Protein 5LW5 (pdb70)

Solvent-accessible surface area: 14692 Å² total; per-residue (Å²): 204,160,121,55,64,91,3,58,119,9,116,9,8,88,43,91,24,58,30,0,62,105,42,16,101,45,125,22,28,160,120,22,0,61,32,35,0,27,74,19,64,87,103,26,79,130,35,114,71,20,118,73,51,27,1,0,42,0,0,21,66,47,22,174,30,42,42,100,114,0,4,57,19,0,1,84,18,4,0,22,28,37,2,62,54,148,92,4,93,92,113,5,7,29,39,80,13,0,0,0,0,0,43,48,67,77,0,14,0,29,2,65,27,97,223,25,95,73,81,21,0,0,10,4,7,146,92,117,4,38,0,27,32,60,84,55,129,112,39,91,6,34,60,19,181,201,59,66,82,5,58,117,13,107,6,11,99,35,86,42,58,26,0,61,107,29,30,100,55,187,23,27,151,114,20,0,60,30,86,0,29,62,32,47,85,109,22,86,129,37,113,49,7,129,49,39,25,2,0,43,0,0,17,72,48,23,168,35,49,46,105,119,0,7,57,24,0,0,84,10,5,0,23,17,37,1,45,44,88,64,7,78,26,24,9,6,39,29,80,12,0,0,0,0,0,38,57,63,76,1,11,0,29,1,67,23,101,227,19,92,66,82,23,0,0,55,77,15,163,91,116,4,39,0,35,21,66,78,54,78,48,28,85,12,50,56,18,193

B-factor: mean 38.65, std 13.92, range [18.94, 113.48]

Organism: Turnip yellow mosaic virus (NCBI:txid12154)

Structure (mmCIF, N/CA/C/O backbone):
data_5LW5
#
_entry.id   5LW5
#
_cell.length_a   133.460
_cell.length_b   39.695
_cell.length_c   72.864
_cell.angle_alpha   90.00
_cell.angle_beta   122.13
_cell.angle_gamma   90.00
#
_symmetry.space_group_name_H-M   'C 1 2 1'
#
loop_
_entity.id
_entity.type
_entity.pdbx_description
1 polymer 'RNA replicase polyprotein'
2 water water
#
loop_
_atom_site.group_PDB
_atom_site.id
_atom_site.type_symbol
_atom_site.label_atom_id
_atom_site.label_alt_id
_atom_site.label_comp_id
_atom_site.label_asym_id
_atom_site.label_entity_id
_atom_site.label_seq_id
_atom_site.pdbx_PDB_ins_code
_atom_site.Cartn_x
_atom_site.Cartn_y
_atom_site.Cartn_z
_atom_site.occupancy
_atom_site.B_iso_or_equiv
_atom_site.auth_seq_id
_atom_site.auth_comp_id
_atom_site.auth_asym_id
_atom_site.auth_atom_id
_atom_site.pdbx_PDB_model_num
ATOM 1 N N . GLN A 1 10 ? 64.876 -7.028 -34.782 1.00 52.48 730 GLN A N 1
ATOM 2 C CA . GLN A 1 10 ? 64.900 -6.577 -33.395 1.00 46.54 730 GLN A CA 1
ATOM 3 C C . GLN A 1 10 ? 63.679 -5.707 -33.043 1.00 41.11 730 GLN A C 1
ATOM 4 O O . GLN A 1 10 ? 63.114 -5.842 -31.961 1.00 37.27 730 GLN A O 1
ATOM 10 N N . LEU A 1 11 ? 63.289 -4.816 -33.951 1.00 34.96 731 LEU A N 1
ATOM 11 C CA . LEU A 1 11 ? 62.080 -4.024 -33.747 1.00 31.59 731 LEU A CA 1
ATOM 12 C C . LEU A 1 11 ? 60.841 -4.915 -33.859 1.00 32.80 731 LEU A C 1
ATOM 13 O O . LEU A 1 11 ? 60.861 -5.978 -34.482 1.00 31.46 731 LEU A O 1
ATOM 18 N N . LEU A 1 12 ? 59.746 -4.481 -33.228 1.00 30.90 732 LEU A N 1
ATOM 19 C CA . LEU A 1 12 ? 58.546 -5.314 -33.163 1.00 28.84 732 LEU A CA 1
ATOM 20 C C . LEU A 1 12 ? 57.709 -5.155 -34.430 1.00 29.48 732 LEU A C 1
ATOM 21 O O . LEU A 1 12 ? 57.321 -4.031 -34.762 1.00 31.12 732 LEU A O 1
ATOM 26 N N . PRO A 1 13 ? 57.402 -6.238 -35.150 1.00 30.34 733 PRO A N 1
ATOM 27 C CA . PRO A 1 13 ? 56.614 -6.133 -36.390 1.00 27.81 733 PRO A CA 1
ATOM 28 C C . PRO A 1 13 ? 55.132 -6.001 -36.066 1.00 30.30 733 PRO A C 1
ATOM 29 O O . PRO A 1 13 ? 54.559 -6.857 -35.389 1.00 28.61 733 PRO A O 1
ATOM 33 N N . ALA A 1 14 ? 54.514 -4.930 -36.564 1.00 31.78 734 ALA A N 1
ATOM 34 C CA . ALA A 1 14 ? 53.102 -4.690 -36.276 1.00 27.94 734 ALA A CA 1
ATOM 35 C C . ALA A 1 14 ? 52.188 -5.836 -36.693 1.00 29.70 734 ALA A C 1
ATOM 36 O O . ALA A 1 14 ? 51.272 -6.160 -35.915 1.00 30.37 734 ALA A O 1
ATOM 38 N N . PRO A 1 15 ? 52.346 -6.472 -37.866 1.00 30.76 735 PRO A N 1
ATOM 39 C CA . PRO A 1 15 ? 51.436 -7.584 -38.204 1.00 31.51 735 PRO A CA 1
ATOM 40 C C . PRO A 1 15 ? 51.482 -8.702 -37.189 1.00 33.51 735 PRO A C 1
ATOM 41 O O . PRO A 1 15 ? 50.452 -9.329 -36.910 1.00 26.52 735 PRO A O 1
ATOM 45 N N . LEU A 1 16 ? 52.653 -8.948 -36.608 1.00 28.18 736 LEU A N 1
ATOM 46 C CA . LEU A 1 16 ? 52.799 -10.000 -35.614 1.00 24.03 736 LEU A CA 1
ATOM 47 C C . LEU A 1 16 ? 52.086 -9.637 -34.319 1.00 25.65 736 LEU A C 1
ATOM 48 O O . LEU A 1 16 ? 51.380 -10.466 -33.734 1.00 25.48 736 LEU A O 1
ATOM 53 N N . THR A 1 17 ? 52.282 -8.411 -33.835 1.00 24.61 737 THR A N 1
ATOM 54 C CA . THR A 1 17 ? 51.644 -8.025 -32.585 1.00 23.26 737 THR A CA 1
ATOM 55 C C . THR A 1 17 ? 50.127 -7.921 -32.733 1.00 24.44 737 THR A C 1
ATOM 56 O O . THR A 1 17 ? 49.410 -8.092 -31.744 1.00 27.83 737 THR A O 1
ATOM 60 N N . ASN A 1 18 ? 49.634 -7.688 -33.950 1.00 24.66 738 ASN A N 1
ATOM 61 C CA . ASN A 1 18 ? 48.204 -7.621 -34.234 1.00 21.20 738 ASN A CA 1
ATOM 62 C C . ASN A 1 18 ? 47.570 -8.975 -34.531 1.00 29.26 738 ASN A C 1
ATOM 63 O O . ASN A 1 18 ? 46.342 -9.048 -34.665 1.00 29.38 738 ASN A O 1
ATOM 68 N N . ASP A 1 19 ? 48.354 -10.032 -34.640 1.00 28.85 739 ASP A N 1
ATOM 69 C CA . ASP A 1 19 ? 47.875 -11.316 -35.148 1.00 26.04 739 ASP A CA 1
ATOM 70 C C . ASP A 1 19 ? 47.016 -12.038 -34.119 1.00 24.24 739 ASP A C 1
ATOM 71 O O . ASP A 1 19 ? 47.552 -12.516 -33.109 1.00 25.88 739 ASP A O 1
ATOM 76 N N . PRO A 1 20 ? 45.702 -12.159 -34.331 1.00 24.27 740 PRO A N 1
ATOM 77 C CA . PRO A 1 20 ? 44.846 -12.835 -33.346 1.00 22.86 740 PRO A CA 1
ATOM 78 C C . PRO A 1 20 ? 44.952 -14.352 -33.348 1.00 29.20 740 PRO A C 1
ATOM 79 O O . PRO A 1 20 ? 44.221 -14.999 -32.590 1.00 25.96 740 PRO A O 1
ATOM 83 N N . THR A 1 21 ? 45.810 -14.953 -34.176 1.00 25.06 741 THR A N 1
ATOM 84 C CA . THR A 1 21 ? 46.082 -16.375 -33.989 1.00 22.78 741 THR A CA 1
ATOM 85 C C . THR A 1 21 ? 47.115 -16.624 -32.894 1.00 23.68 741 THR A C 1
ATOM 86 O O . THR A 1 21 ? 47.292 -17.779 -32.474 1.00 22.91 741 THR A O 1
ATOM 90 N N . ALA A 1 22 ? 47.758 -15.569 -32.393 1.00 25.89 742 ALA A N 1
ATOM 91 C CA . ALA A 1 22 ? 48.834 -15.676 -31.421 1.00 24.79 742 ALA A CA 1
ATOM 92 C C . ALA A 1 22 ? 48.451 -15.019 -30.103 1.00 22.73 742 ALA A C 1
ATOM 93 O O . ALA A 1 22 ? 47.506 -14.227 -30.022 1.00 23.07 742 ALA A O 1
ATOM 95 N N . ILE A 1 23 ? 49.203 -15.363 -29.052 1.00 22.55 743 ILE A N 1
ATOM 96 C CA . ILE A 1 23 ? 49.032 -14.729 -27.755 1.00 20.32 743 ILE A CA 1
ATOM 97 C C . ILE A 1 23 ? 50.393 -14.335 -27.211 1.00 23.79 743 ILE A C 1
ATOM 98 O O . ILE A 1 23 ? 51.436 -14.801 -27.676 1.00 26.24 743 ILE A O 1
ATOM 103 N N . GLY A 1 24 ? 50.364 -13.449 -26.219 1.00 24.25 744 GLY A N 1
ATOM 104 C CA . GLY A 1 24 ? 51.545 -13.146 -25.444 1.00 23.27 744 GLY A CA 1
ATOM 105 C C . GLY A 1 24 ? 52.513 -12.198 -26.116 1.00 24.76 744 GLY A C 1
ATOM 106 O O . GLY A 1 24 ? 52.228 -11.555 -27.129 1.00 24.30 744 GLY A O 1
ATOM 107 N N . PRO A 1 25 ? 53.705 -12.112 -25.544 1.00 27.29 745 PRO A N 1
ATOM 108 C CA . PRO A 1 25 ? 54.687 -11.129 -26.001 1.00 31.50 745 PRO A CA 1
ATOM 109 C C . PRO A 1 25 ? 55.494 -11.625 -27.197 1.00 27.03 745 PRO A C 1
ATOM 110 O O . PRO A 1 25 ? 55.537 -12.815 -27.522 1.00 25.11 745 PRO A O 1
ATOM 114 N N . VAL A 1 26 ? 56.109 -10.667 -27.877 1.00 29.04 746 VAL A N 1
ATOM 115 C CA . VAL A 1 26 ? 57.002 -10.961 -28.991 1.00 29.56 746 VAL A CA 1
ATOM 116 C C . VAL A 1 26 ? 58.342 -11.393 -28.422 1.00 30.00 746 VAL A C 1
ATOM 117 O O . VAL A 1 26 ? 58.930 -10.685 -27.596 1.00 31.99 746 VAL A O 1
ATOM 121 N N . LEU A 1 27 ? 58.820 -12.558 -28.842 1.00 25.13 747 LEU A N 1
ATOM 122 C CA . LEU A 1 27 ? 60.061 -13.100 -28.300 1.00 30.44 747 LEU A CA 1
ATOM 123 C C . LEU A 1 27 ? 60.792 -13.859 -29.396 1.00 23.16 747 LEU A C 1
ATOM 124 O O . LEU A 1 27 ? 60.187 -14.262 -30.394 1.00 23.65 747 LEU A O 1
ATOM 129 N N . PRO A 1 28 ? 62.103 -14.066 -29.249 1.00 23.64 748 PRO A N 1
ATOM 130 C CA . PRO A 1 28 ? 62.807 -14.932 -30.198 1.00 24.86 748 PRO A CA 1
ATOM 131 C C . PRO A 1 28 ? 62.246 -16.349 -30.200 1.00 22.77 748 PRO A C 1
ATOM 132 O O . PRO A 1 28 ? 61.833 -16.880 -29.165 1.00 26.97 748 PRO A O 1
ATOM 136 N N . PHE A 1 29 ? 62.242 -16.959 -31.388 1.00 24.55 749 PHE A N 1
ATOM 137 C CA . PHE A 1 29 ? 61.729 -18.317 -31.541 1.00 23.99 749 PHE A CA 1
ATOM 138 C C . PHE A 1 29 ? 62.370 -19.272 -30.540 1.00 29.75 749 PHE A C 1
ATOM 139 O O . PHE A 1 29 ? 61.683 -20.108 -29.943 1.00 26.79 749 PHE A O 1
ATOM 147 N N . GLU A 1 30 ? 63.683 -19.155 -30.320 1.00 25.88 750 GLU A N 1
ATOM 148 C CA . GLU A 1 30 ? 64.331 -20.099 -29.410 1.00 27.62 750 GLU A CA 1
ATOM 149 C C . GLU A 1 30 ? 63.966 -19.847 -27.950 1.00 26.21 750 GLU A C 1
ATOM 150 O O . GLU A 1 30 ? 64.171 -20.736 -27.121 1.00 30.42 750 GLU A O 1
ATOM 156 N N . GLU A 1 31 ? 63.442 -18.664 -27.606 1.00 26.48 751 GLU A N 1
ATOM 157 C CA . GLU A 1 31 ? 62.975 -18.449 -26.238 1.00 23.35 751 GLU A CA 1
ATOM 158 C C . GLU A 1 31 ? 61.597 -19.064 -26.034 1.00 25.92 751 GLU A C 1
ATOM 159 O O . GLU A 1 31 ? 61.326 -19.678 -24.996 1.00 29.32 751 GLU A O 1
ATOM 165 N N . LEU A 1 32 ? 60.730 -18.926 -27.023 1.00 25.76 752 LEU A N 1
ATOM 166 C CA . LEU A 1 32 ? 59.404 -19.516 -26.919 1.00 26.06 752 LEU A CA 1
ATOM 167 C C . LEU A 1 32 ? 59.413 -21.021 -27.129 1.00 28.46 752 LEU A C 1
ATOM 168 O O . LEU A 1 32 ? 58.513 -21.704 -26.629 1.00 26.10 752 LEU A O 1
ATOM 173 N N . HIS A 1 33 ? 60.410 -21.558 -27.833 1.00 27.17 753 HIS A N 1
ATOM 174 C CA . HIS A 1 33 ? 60.445 -22.976 -28.203 1.00 21.51 753 HIS A CA 1
ATOM 175 C C . HIS A 1 33 ? 61.856 -23.507 -28.007 1.00 22.73 753 HIS A C 1
ATOM 176 O O . HIS A 1 33 ? 62.549 -23.824 -28.974 1.00 23.58 753 HIS A O 1
ATOM 183 N N . PRO A 1 34 ? 62.294 -23.654 -26.756 1.00 25.84 754 PRO A N 1
ATOM 184 C CA . PRO A 1 34 ? 63.713 -23.951 -26.495 1.00 26.90 754 PRO A CA 1
ATOM 185 C C . PRO A 1 34 ? 64.135 -25.308 -27.039 1.00 25.33 754 PRO A C 1
ATOM 186 O O . PRO A 1 34 ? 63.514 -26.334 -26.743 1.00 26.72 754 PRO A O 1
ATOM 190 N N . ARG A 1 35 ? 65.220 -25.294 -27.826 1.00 26.40 755 ARG A N 1
ATOM 191 C CA . ARG A 1 35 ? 65.906 -26.466 -28.356 1.00 23.61 755 ARG A CA 1
ATOM 192 C C . ARG A 1 35 ? 67.377 -26.095 -28.477 1.00 23.80 755 ARG A C 1
ATOM 193 O O . ARG A 1 35 ? 67.764 -24.949 -28.235 1.00 26.81 755 ARG A O 1
ATOM 201 N N . ARG A 1 36 ? 68.206 -27.068 -28.846 1.00 24.20 756 ARG A N 1
ATOM 202 C CA . ARG A 1 36 ? 69.630 -26.783 -29.053 1.00 24.85 756 ARG A CA 1
ATOM 203 C C . ARG A 1 36 ? 69.873 -26.358 -30.502 1.00 26.82 756 ARG A C 1
ATOM 204 O O . ARG A 1 36 ? 70.443 -27.087 -31.318 1.00 31.66 756 ARG A O 1
ATOM 212 N N . TYR A 1 37 ? 69.433 -25.125 -30.811 1.00 25.69 757 TYR A N 1
ATOM 213 C CA . TYR A 1 37 ? 69.587 -24.597 -32.155 1.00 22.79 757 TYR A CA 1
ATOM 214 C C . TYR A 1 37 ? 71.020 -24.115 -32.366 1.00 24.83 757 TYR A C 1
ATOM 215 O O . TYR A 1 37 ? 71.653 -23.618 -31.432 1.00 30.80 757 TYR A O 1
ATOM 224 N N . PRO A 1 38 ? 71.534 -24.228 -33.589 1.00 28.67 758 PRO A N 1
ATOM 225 C CA . PRO A 1 38 ? 72.828 -23.596 -33.902 1.00 29.31 758 PRO A CA 1
ATOM 226 C C . PRO A 1 38 ? 72.723 -22.094 -33.676 1.00 34.78 758 PRO A C 1
ATOM 227 O O . PRO A 1 38 ? 71.678 -21.490 -33.926 1.00 35.92 758 PRO A O 1
ATOM 231 N N . GLU A 1 39 ? 73.810 -21.483 -33.198 1.00 36.13 759 GLU A N 1
ATOM 232 C CA . GLU A 1 39 ? 73.707 -20.101 -32.748 1.00 38.01 759 GLU A CA 1
ATOM 233 C C . GLU A 1 39 ? 73.217 -19.196 -33.876 1.00 34.89 759 GLU A C 1
ATOM 234 O O . GLU A 1 39 ? 73.529 -19.411 -35.051 1.00 39.29 759 GLU A O 1
ATOM 240 N N . ASN A 1 40 ? 72.387 -18.221 -33.509 1.00 37.97 760 ASN A N 1
ATOM 241 C CA . ASN A 1 40 ? 71.882 -17.167 -34.387 1.00 39.46 760 ASN A CA 1
ATOM 242 C C . ASN A 1 40 ? 71.003 -17.677 -35.524 1.00 44.11 760 ASN A C 1
ATOM 243 O O . ASN A 1 40 ? 70.807 -16.969 -36.516 1.00 56.75 760 ASN A O 1
ATOM 248 N N . THR A 1 41 ? 70.454 -18.883 -35.417 1.00 31.25 761 THR A N 1
ATOM 249 C CA . THR A 1 41 ? 69.484 -19.342 -36.405 1.00 25.47 761 THR A CA 1
ATOM 250 C C . THR A 1 41 ? 68.050 -19.245 -35.919 1.00 29.59 761 THR A C 1
ATOM 251 O O . THR A 1 41 ? 67.134 -19.172 -36.746 1.00 32.95 761 THR A O 1
ATOM 255 N N . ALA A 1 42 ? 67.832 -19.246 -34.612 1.00 29.70 762 ALA A N 1
ATOM 256 C CA . ALA A 1 42 ? 66.474 -19.281 -34.073 1.00 27.11 762 ALA A CA 1
ATOM 257 C C . ALA A 1 42 ? 66.169 -18.025 -33.265 1.00 25.45 762 ALA A C 1
ATOM 258 O O . ALA A 1 42 ? 65.327 -18.038 -32.361 1.00 28.37 762 ALA A O 1
ATOM 260 N N . THR A 1 43 ? 66.856 -16.929 -33.573 1.00 26.82 763 THR A N 1
ATOM 261 C CA . THR A 1 43 ? 66.658 -15.673 -32.866 1.00 27.69 763 THR A CA 1
ATOM 262 C C . THR A 1 43 ? 65.531 -14.826 -33.446 1.00 30.16 763 THR A C 1
ATOM 263 O O . THR A 1 43 ? 65.204 -13.786 -32.863 1.00 29.51 763 THR A O 1
ATOM 267 N N . PHE A 1 44 ? 64.926 -15.239 -34.561 1.00 24.85 764 PHE A N 1
ATOM 268 C CA . PHE A 1 44 ? 63.906 -14.410 -35.187 1.00 27.98 764 PHE A CA 1
ATOM 269 C C . PHE A 1 44 ? 62.681 -14.283 -34.284 1.00 27.51 764 PHE A C 1
ATOM 270 O O . PHE A 1 44 ? 62.326 -15.206 -33.549 1.00 26.93 764 PHE A O 1
ATOM 278 N N . LEU A 1 45 ? 62.067 -13.106 -34.327 1.00 26.06 765 LEU A N 1
ATOM 279 C CA . LEU A 1 45 ? 60.936 -12.800 -33.458 1.00 22.48 765 LEU A CA 1
ATOM 280 C C . LEU A 1 45 ? 59.693 -13.536 -33.899 1.00 27.25 765 LEU A C 1
ATOM 281 O O . LEU A 1 45 ? 59.422 -13.676 -35.096 1.00 27.97 765 LEU A O 1
ATOM 286 N N . THR A 1 46 ? 58.903 -13.951 -32.918 1.00 22.36 766 THR A N 1
ATOM 287 C CA . THR A 1 46 ? 57.617 -14.583 -33.190 1.00 22.07 766 THR A CA 1
ATOM 288 C C . THR A 1 46 ? 56.735 -14.384 -31.963 1.00 24.19 766 THR A C 1
ATOM 289 O O . THR A 1 46 ? 57.088 -13.651 -31.032 1.00 22.71 766 THR A O 1
ATOM 293 N N . ARG A 1 47 ? 55.549 -14.992 -31.989 1.00 24.73 767 ARG A N 1
ATOM 294 C CA . ARG A 1 47 ? 54.687 -15.079 -30.825 1.00 21.18 767 ARG A CA 1
ATOM 295 C C . ARG A 1 47 ? 54.182 -16.508 -30.709 1.00 22.18 767 ARG A C 1
ATOM 296 O O . ARG A 1 47 ? 54.184 -17.267 -31.682 1.00 26.31 767 ARG A O 1
ATOM 304 N N . LEU A 1 48 ? 53.751 -16.869 -29.503 1.00 25.33 768 LEU A N 1
ATOM 305 C CA . LEU A 1 48 ? 53.164 -18.185 -29.282 1.00 26.30 768 LEU A CA 1
ATOM 306 C C . LEU A 1 48 ? 51.889 -18.339 -30.102 1.00 22.45 768 LEU A C 1
ATOM 307 O O . LEU A 1 48 ? 51.007 -17.480 -30.056 1.00 24.31 768 LEU A O 1
ATOM 312 N N . ARG A 1 49 ? 51.787 -19.448 -30.835 1.00 24.81 769 ARG A N 1
ATOM 313 C CA . ARG A 1 49 ? 50.585 -19.761 -31.607 1.00 25.45 769 ARG A CA 1
ATOM 314 C C . ARG A 1 49 ? 49.583 -20.457 -30.695 1.00 22.09 769 ARG A C 1
ATOM 315 O O . ARG A 1 49 ? 49.919 -21.434 -30.015 1.00 27.74 769 ARG A O 1
ATOM 323 N N . SER A 1 50 ? 48.352 -19.933 -30.667 1.00 22.15 770 SER A N 1
ATOM 324 C CA . SER A 1 50 ? 47.319 -20.385 -29.750 1.00 22.49 770 SER A CA 1
ATOM 325 C C . SER A 1 50 ? 46.078 -20.886 -30.468 1.00 22.53 770 SER A C 1
ATOM 326 O O . SER A 1 50 ? 45.555 -21.943 -30.117 1.00 29.57 770 SER A O 1
ATOM 329 N N . LEU A 1 51 ? 45.627 -20.187 -31.499 1.00 28.95 771 LEU A N 1
ATOM 330 C CA . LEU A 1 51 ? 44.409 -20.608 -32.191 1.00 28.45 771 LEU A CA 1
ATOM 331 C C . LEU A 1 51 ? 44.676 -21.867 -33.013 1.00 28.36 771 LEU A C 1
ATOM 332 O O . LEU A 1 51 ? 45.747 -22.010 -33.613 1.00 24.55 771 LEU A O 1
ATOM 337 N N . PRO A 1 52 ? 43.727 -22.797 -33.072 1.00 25.74 772 PRO A N 1
ATOM 338 C CA . PRO A 1 52 ? 43.904 -23.954 -33.956 1.00 35.14 772 PRO A CA 1
ATOM 339 C C . PRO A 1 52 ? 44.062 -23.513 -35.404 1.00 32.18 772 PRO A C 1
ATOM 340 O O . PRO A 1 52 ? 43.796 -22.366 -35.778 1.00 28.36 772 PRO A O 1
ATOM 344 N N . SER A 1 53 ? 44.511 -24.454 -36.229 1.00 32.66 773 SER A N 1
ATOM 345 C CA . SER A 1 53 ? 44.777 -24.174 -37.633 1.00 30.52 773 SER A CA 1
ATOM 346 C C . SER A 1 53 ? 43.544 -23.646 -38.357 1.00 25.68 773 SER A C 1
ATOM 347 O O . SER A 1 53 ? 42.436 -24.164 -38.195 1.00 29.32 773 SER A O 1
ATOM 350 N N . ASN A 1 54 ? 43.763 -22.625 -39.180 1.00 24.39 774 ASN A N 1
ATOM 351 C CA . ASN A 1 54 ? 42.780 -22.118 -40.123 1.00 24.52 774 ASN A CA 1
ATOM 352 C C . ASN A 1 54 ? 42.834 -22.837 -41.453 1.00 24.08 774 ASN A C 1
ATOM 353 O O . ASN A 1 54 ? 42.052 -22.511 -42.346 1.00 26.79 774 ASN A O 1
ATOM 358 N N . HIS A 1 55 ? 43.752 -23.795 -41.609 1.00 25.62 775 HIS A N 1
ATOM 359 C CA . HIS A 1 55 ? 43.909 -24.551 -42.847 1.00 23.61 775 HIS A CA 1
ATOM 360 C C . HIS A 1 55 ? 44.198 -23.617 -44.022 1.00 29.41 775 HIS A C 1
ATOM 361 O O . HIS A 1 55 ? 43.486 -23.586 -45.026 1.00 27.61 775 HIS A O 1
ATOM 368 N N . LEU A 1 56 ? 45.286 -22.864 -43.875 1.00 24.40 776 LEU A N 1
ATOM 369 C CA . LEU A 1 56 ? 45.759 -22.025 -44.962 1.00 23.67 776 LEU A CA 1
ATOM 370 C C . LEU A 1 56 ? 46.019 -22.870 -46.206 1.00 27.23 776 LEU A C 1
ATOM 371 O O . LEU A 1 56 ? 46.563 -23.981 -46.103 1.00 31.26 776 LEU A O 1
ATOM 376 N N . PRO A 1 57 ? 45.687 -22.361 -47.389 1.00 27.14 777 PRO A N 1
ATOM 377 C CA . PRO A 1 57 ? 46.087 -23.033 -48.625 1.00 24.44 777 PRO A CA 1
ATOM 378 C C . PRO A 1 57 ? 47.594 -23.212 -48.656 1.00 26.80 777 PRO A C 1
ATOM 379 O O . PRO A 1 57 ? 48.342 -22.423 -48.071 1.00 28.11 777 PRO A O 1
ATOM 383 N N . GLN A 1 58 ? 48.035 -24.266 -49.341 1.00 23.74 778 GLN A N 1
ATOM 384 C CA . GLN A 1 58 ? 49.471 -24.481 -49.476 1.00 27.15 778 GLN A CA 1
ATOM 385 C C . GLN A 1 58 ? 50.093 -23.293 -50.207 1.00 31.48 778 GLN A C 1
ATOM 386 O O . GLN A 1 58 ? 49.458 -22.686 -51.078 1.00 28.03 778 GLN A O 1
ATOM 392 N N . PRO A 1 59 ? 51.336 -22.942 -49.880 1.00 31.32 779 PRO A N 1
ATOM 393 C CA . PRO A 1 59 ? 51.978 -21.813 -50.561 1.00 32.09 779 PRO A CA 1
ATOM 394 C C . PRO A 1 59 ? 52.236 -22.127 -52.025 1.00 27.48 779 PRO A C 1
ATOM 395 O O . PRO A 1 59 ? 52.571 -23.256 -52.392 1.00 29.53 779 PRO A O 1
ATOM 399 N N . THR A 1 60 ? 52.061 -21.111 -52.871 1.00 28.00 780 THR A N 1
ATOM 400 C CA . THR A 1 60 ? 52.355 -21.283 -54.285 1.00 29.97 780 THR A CA 1
ATOM 401 C C . THR A 1 60 ? 53.828 -21.609 -54.502 1.00 34.38 780 THR A C 1
ATOM 402 O O . THR A 1 60 ? 54.169 -22.479 -55.311 1.00 34.22 780 THR A O 1
ATOM 406 N N . LEU A 1 61 ? 54.711 -20.926 -53.774 1.00 33.27 781 LEU A N 1
ATOM 407 C CA . LEU A 1 61 ? 56.154 -21.164 -53.847 1.00 34.14 781 LEU A CA 1
ATOM 408 C C . LEU A 1 61 ? 56.520 -22.177 -52.766 1.00 31.36 781 LEU A C 1
ATOM 409 O O . LEU A 1 61 ? 56.971 -21.845 -51.668 1.00 30.29 781 LEU A O 1
ATOM 414 N N . ASN A 1 62 ? 56.317 -23.451 -53.090 1.00 28.93 782 ASN A N 1
ATOM 415 C CA . ASN A 1 62 ? 56.355 -24.505 -52.086 1.00 33.30 782 ASN A CA 1
ATOM 416 C C . ASN A 1 62 ? 57.655 -25.292 -52.082 1.00 31.66 782 ASN A C 1
ATOM 417 O O . ASN A 1 62 ? 57.707 -26.357 -51.465 1.00 30.54 782 ASN A O 1
ATOM 422 N N . CYS A 1 63 ? 58.701 -24.803 -52.751 1.00 30.96 783 CYS A N 1
ATOM 423 C CA . CYS A 1 63 ? 59.888 -25.632 -52.941 1.00 30.23 783 CYS A CA 1
ATOM 424 C C . CYS A 1 63 ? 60.508 -26.063 -51.614 1.00 31.74 783 CYS A C 1
ATOM 425 O O . CYS A 1 63 ? 61.113 -27.141 -51.537 1.00 33.85 783 CYS A O 1
ATOM 428 N N . LEU A 1 64 ? 60.375 -25.257 -50.558 1.00 25.72 784 LEU A N 1
ATOM 429 C CA . LEU A 1 64 ? 60.922 -25.691 -49.273 1.00 28.57 784 LEU A CA 1
ATOM 430 C C . LEU A 1 64 ? 60.161 -26.895 -48.731 1.00 29.93 784 LEU A C 1
ATOM 431 O O . LEU A 1 64 ? 60.757 -27.831 -48.184 1.00 26.90 784 LEU A O 1
ATOM 436 N N . LEU A 1 65 ? 58.839 -26.889 -48.883 1.00 31.18 785 LEU A N 1
ATOM 437 C CA . LEU A 1 65 ? 58.050 -28.030 -48.445 1.00 29.45 785 LEU A CA 1
ATOM 438 C C . LEU A 1 65 ? 58.376 -29.273 -49.257 1.00 26.20 785 LEU A C 1
ATOM 439 O O . LEU A 1 65 ? 58.509 -30.367 -48.699 1.00 29.06 785 LEU A O 1
ATOM 444 N N . SER A 1 66 ? 58.503 -29.136 -50.577 1.00 29.80 786 SER A N 1
ATOM 445 C CA . SER A 1 66 ? 58.804 -30.315 -51.384 1.00 33.37 786 SER A CA 1
ATOM 446 C C . SER A 1 66 ? 60.189 -30.861 -51.056 1.00 28.12 786 SER A C 1
ATOM 447 O O . SER A 1 66 ? 60.390 -32.081 -51.029 1.00 32.86 786 SER A O 1
ATOM 450 N N . ALA A 1 67 ? 61.147 -29.978 -50.783 1.00 28.38 787 ALA A N 1
ATOM 451 C CA . ALA A 1 67 ? 62.500 -30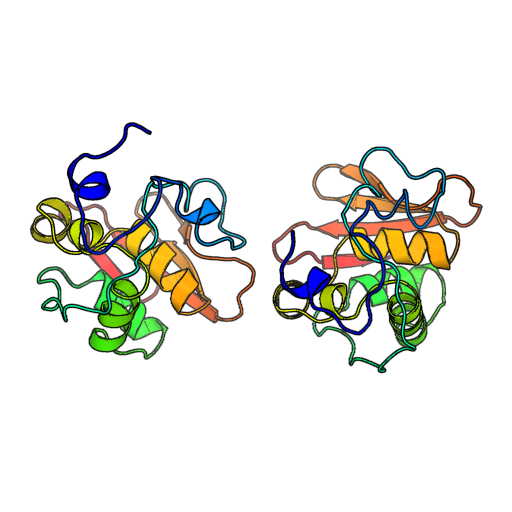.440 -50.476 1.00 29.82 787 ALA A CA 1
ATOM 452 C C . ALA A 1 67 ? 62.534 -31.171 -49.136 1.00 29.23 787 ALA A C 1
ATOM 453 O O . ALA A 1 67 ? 63.099 -32.267 -49.029 1.00 35.78 787 ALA A O 1
ATOM 455 N N . VAL A 1 68 ? 61.925 -30.582 -48.104 1.00 28.49 788 VAL A N 1
ATOM 456 C CA . VAL A 1 68 ? 61.882 -31.226 -46.794 1.00 29.38 788 VAL A CA 1
ATOM 457 C C . VAL A 1 68 ? 61.038 -32.496 -46.851 1.00 33.94 788 VAL A C 1
ATOM 458 O O . VAL A 1 68 ? 61.367 -33.505 -46.215 1.00 30.50 788 VAL A O 1
ATOM 462 N N . SER A 1 69 ? 59.952 -32.476 -47.628 1.00 31.83 789 SER A N 1
ATOM 463 C CA . SER A 1 69 ? 59.140 -33.678 -47.810 1.00 26.23 789 SER A CA 1
ATOM 464 C C . SER A 1 69 ? 59.945 -34.820 -48.423 1.00 32.31 789 SER A C 1
ATOM 465 O O . SER A 1 69 ? 59.830 -35.971 -47.985 1.00 30.92 789 SER A O 1
ATOM 468 N N . ASP A 1 70 ? 60.756 -34.528 -49.449 1.00 31.18 790 ASP A N 1
ATOM 469 C CA . ASP A 1 70 ? 61.577 -35.569 -50.058 1.00 37.28 790 ASP A CA 1
ATOM 470 C C . ASP A 1 70 ? 62.489 -36.216 -49.024 1.00 32.97 790 ASP A C 1
ATOM 471 O O . ASP A 1 70 ? 62.642 -37.443 -48.999 1.00 35.25 790 ASP A O 1
ATOM 476 N N . GLN A 1 71 ? 63.073 -35.403 -48.140 1.00 29.79 791 GLN A N 1
ATOM 477 C CA . GLN A 1 71 ? 64.079 -35.867 -47.193 1.00 29.24 791 GLN A CA 1
ATOM 478 C C . GLN A 1 71 ? 63.489 -36.519 -45.951 1.00 32.78 791 GLN A C 1
ATOM 479 O O . GLN A 1 71 ? 64.196 -37.277 -45.277 1.00 35.90 791 GLN A O 1
ATOM 485 N N . THR A 1 72 ? 62.217 -36.251 -45.632 1.00 29.25 792 THR A N 1
ATOM 486 C CA . THR A 1 72 ? 61.598 -36.789 -44.429 1.00 29.61 792 THR A CA 1
ATOM 487 C C . THR A 1 72 ? 60.500 -37.806 -44.698 1.00 33.66 792 THR A C 1
ATOM 488 O O . THR A 1 72 ? 60.118 -38.527 -43.773 1.00 34.00 792 THR A O 1
ATOM 492 N N . LYS A 1 73 ? 59.982 -37.873 -45.925 1.00 34.39 793 LYS A N 1
ATOM 493 C CA . LYS A 1 73 ? 58.819 -38.689 -46.281 1.00 32.25 793 LYS A CA 1
ATOM 494 C C . LYS A 1 73 ? 57.553 -38.230 -45.554 1.00 35.02 793 LYS A C 1
ATOM 495 O O . LYS A 1 73 ? 56.603 -39.007 -45.387 1.00 41.06 793 LYS A O 1
ATOM 501 N N . VAL A 1 74 ? 57.528 -36.975 -45.120 1.00 31.40 794 VAL A N 1
ATOM 502 C CA . VAL A 1 74 ? 56.335 -36.338 -44.573 1.00 29.13 794 VAL A CA 1
ATOM 503 C C . VAL A 1 74 ? 55.687 -35.531 -45.690 1.00 32.61 794 VAL A C 1
ATOM 504 O O . VAL A 1 74 ? 56.372 -34.794 -46.405 1.00 27.89 794 VAL A O 1
ATOM 508 N N . SER A 1 75 ? 54.368 -35.639 -45.838 1.00 30.37 795 SER A N 1
ATOM 509 C CA . SER A 1 75 ? 53.731 -34.928 -46.936 1.00 29.44 795 SER A CA 1
ATOM 510 C C . SER A 1 75 ? 53.857 -33.420 -46.758 1.00 25.57 795 SER A C 1
ATOM 511 O O . SER A 1 75 ? 53.977 -32.911 -45.642 1.00 28.65 795 SER A O 1
ATOM 514 N N . GLU A 1 76 ? 53.802 -32.694 -47.878 1.00 27.20 796 GLU A N 1
ATOM 515 C CA . GLU A 1 76 ? 53.808 -31.237 -47.789 1.00 26.56 796 GLU A CA 1
ATOM 516 C C . GLU A 1 76 ? 52.595 -30.730 -47.017 1.00 31.14 796 GLU A C 1
ATOM 517 O O . GLU A 1 76 ? 52.689 -29.745 -46.275 1.00 28.39 796 GLU A O 1
ATOM 523 N N . GLU A 1 77 ? 51.451 -31.405 -47.158 1.00 29.17 797 GLU A N 1
ATOM 524 C CA . GLU A 1 77 ? 50.266 -31.002 -46.406 1.00 28.82 797 GLU A CA 1
ATOM 525 C C . GLU A 1 77 ? 50.513 -31.101 -44.907 1.00 28.36 797 GLU A C 1
ATOM 526 O O . GLU A 1 77 ? 50.158 -30.191 -44.150 1.00 29.96 797 GLU A O 1
ATOM 532 N N . HIS A 1 78 ? 51.163 -32.184 -44.463 1.00 29.73 798 HIS A N 1
ATOM 533 C CA . HIS A 1 78 ? 51.428 -32.348 -43.038 1.00 25.88 798 HIS A CA 1
ATOM 534 C C . HIS A 1 78 ? 52.495 -31.376 -42.552 1.00 24.03 798 HIS A C 1
ATOM 535 O O . HIS A 1 78 ? 52.405 -30.864 -41.432 1.00 26.65 798 HIS A O 1
ATOM 542 N N . LEU A 1 79 ? 53.533 -31.134 -43.360 1.00 24.79 799 LEU A N 1
ATOM 543 C CA . LEU A 1 79 ? 54.511 -30.116 -42.998 1.00 26.02 799 LEU A CA 1
ATOM 544 C C . LEU A 1 79 ? 53.844 -28.761 -42.829 1.00 26.06 799 LEU A C 1
ATOM 545 O O . LEU A 1 79 ? 54.104 -28.039 -41.861 1.00 22.74 799 LEU A O 1
ATOM 550 N N . TRP A 1 80 ? 52.965 -28.405 -43.766 1.00 26.98 800 TRP A N 1
ATOM 551 C CA . TRP A 1 80 ? 52.324 -27.098 -43.738 1.00 24.36 800 TRP A CA 1
ATOM 552 C C . TRP A 1 80 ? 51.348 -26.984 -42.563 1.00 26.60 800 TRP A C 1
ATOM 553 O O . TRP A 1 80 ? 51.315 -25.958 -41.873 1.00 23.52 800 TRP A O 1
ATOM 564 N N . GLU A 1 81 ? 50.565 -28.034 -42.292 1.00 24.06 801 GLU A N 1
ATOM 565 C CA . GLU A 1 81 ? 49.728 -27.997 -41.092 1.00 27.98 801 GLU A CA 1
ATOM 566 C C . GLU A 1 81 ? 50.573 -27.927 -39.826 1.00 28.91 801 GLU A C 1
ATOM 567 O O . GLU A 1 81 ? 50.172 -27.294 -38.844 1.00 24.18 801 GLU A O 1
ATOM 573 N N . SER A 1 82 ? 51.759 -28.542 -39.826 1.00 26.85 802 SER A N 1
ATOM 574 C CA . SER A 1 82 ? 52.597 -28.434 -38.640 1.00 25.05 802 SER A CA 1
ATOM 575 C C . SER A 1 82 ? 53.069 -27.004 -38.429 1.00 23.37 802 SER A C 1
ATOM 576 O O . SER A 1 82 ? 53.127 -26.529 -37.289 1.00 25.52 802 SER A O 1
ATOM 579 N N . LEU A 1 83 ? 53.419 -26.303 -39.514 1.00 22.87 803 LEU A N 1
ATOM 580 C CA . LEU A 1 83 ? 53.812 -24.906 -39.390 1.00 24.4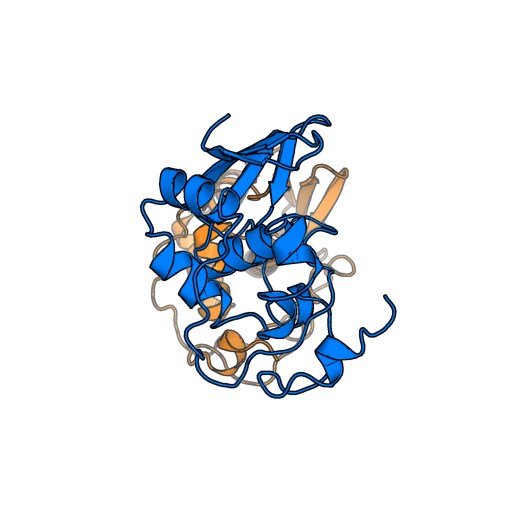6 803 LEU A CA 1
ATOM 581 C C . LEU A 1 83 ? 52.695 -24.068 -38.787 1.00 24.13 803 LEU A C 1
ATOM 582 O O . LEU A 1 83 ? 52.960 -23.117 -38.048 1.00 22.18 803 LEU A O 1
ATOM 587 N N . GLN A 1 84 ? 51.445 -24.414 -39.070 1.00 24.69 804 GLN A N 1
ATOM 588 C CA . GLN A 1 84 ? 50.323 -23.675 -38.502 1.00 24.73 804 GLN A CA 1
ATOM 589 C C . GLN A 1 84 ? 50.077 -23.994 -37.030 1.00 26.44 804 GLN A C 1
ATOM 590 O O . GLN A 1 84 ? 49.321 -23.267 -36.369 1.00 26.78 804 GLN A O 1
ATOM 596 N N A THR A 1 85 ? 50.683 -25.051 -36.491 0.21 23.78 805 THR A N 1
ATOM 597 N N B THR A 1 85 ? 50.668 -25.080 -36.525 0.79 23.96 805 THR A N 1
ATOM 598 C CA A THR A 1 85 ? 50.587 -25.332 -35.064 0.21 23.52 805 THR A CA 1
ATOM 599 C CA B THR A 1 85 ? 50.619 -25.386 -35.102 0.79 22.10 805 THR A CA 1
ATOM 600 C C A THR A 1 85 ? 51.680 -24.657 -34.248 0.21 23.38 805 THR A C 1
ATOM 601 C C B THR A 1 85 ? 51.554 -24.481 -34.303 0.79 22.30 805 THR A C 1
ATOM 602 O O A THR A 1 85 ? 51.640 -24.720 -33.015 0.21 21.54 805 THR A O 1
ATOM 603 O O B THR A 1 85 ? 51.279 -24.178 -33.136 0.79 25.23 805 THR A O 1
ATOM 610 N N . ILE A 1 86 ? 52.655 -24.026 -34.901 1.00 23.52 806 ILE A N 1
ATOM 611 C CA A ILE A 1 86 ? 53.776 -23.399 -34.207 0.40 25.45 806 ILE A CA 1
ATOM 612 C CA B ILE A 1 86 ? 53.689 -23.354 -34.130 0.60 23.99 806 ILE A CA 1
ATOM 613 C C . ILE A 1 86 ? 53.918 -21.913 -34.553 1.00 24.24 806 ILE A C 1
ATOM 614 O O . ILE A 1 86 ? 54.457 -21.130 -33.760 1.00 29.25 806 ILE A O 1
ATOM 623 N N . LEU A 1 87 ? 53.485 -21.501 -35.738 1.00 22.02 807 LEU A N 1
ATOM 624 C CA . LEU A 1 87 ? 53.701 -20.112 -36.113 1.00 23.21 807 LEU A CA 1
ATOM 625 C C . LEU A 1 87 ? 52.379 -19.373 -36.290 1.00 25.07 807 LEU A C 1
ATOM 626 O O . LEU A 1 87 ? 51.400 -19.954 -36.767 1.00 25.56 807 LEU A O 1
ATOM 631 N N . PRO A 1 88 ? 52.334 -18.087 -35.934 1.00 28.77 808 PRO A N 1
ATOM 632 C CA . PRO A 1 88 ? 51.153 -17.271 -36.246 1.00 24.84 808 PRO A CA 1
ATOM 633 C C . PRO A 1 88 ? 50.926 -17.189 -37.747 1.00 26.18 808 PRO A C 1
ATOM 634 O O . PRO A 1 88 ? 51.864 -17.242 -38.547 1.00 24.07 808 PRO A O 1
ATOM 638 N N . ASP A 1 89 ? 49.652 -17.067 -38.134 1.00 26.85 809 ASP A N 1
ATOM 639 C CA . ASP A 1 89 ? 49.339 -17.015 -39.560 1.00 22.44 809 ASP A CA 1
ATOM 640 C C . ASP A 1 89 ? 50.087 -15.888 -40.278 1.00 22.29 809 ASP A C 1
ATOM 641 O O . ASP A 1 89 ? 50.397 -16.018 -41.468 1.00 26.66 809 ASP A O 1
ATOM 646 N N . SER A 1 90 ? 50.352 -14.767 -39.594 1.00 24.65 810 SER A N 1
ATOM 647 C CA . SER A 1 90 ? 50.993 -13.631 -40.247 1.00 21.77 810 SER A CA 1
ATOM 648 C C . SER A 1 90 ? 52.409 -13.965 -40.693 1.00 22.70 810 SER A C 1
ATOM 649 O O . SER A 1 90 ? 52.956 -13.278 -41.561 1.00 23.66 810 SER A O 1
ATOM 652 N N . GLN A 1 91 ? 52.999 -14.990 -40.106 1.00 23.39 811 GLN A N 1
ATOM 653 C CA . GLN A 1 91 ? 54.345 -15.420 -40.455 1.00 21.86 811 GLN A CA 1
ATOM 654 C C . GLN A 1 91 ? 54.338 -16.564 -41.457 1.00 28.82 811 GLN A C 1
ATOM 655 O O . GLN A 1 91 ? 55.409 -17.038 -41.852 1.00 29.51 811 GLN A O 1
ATOM 661 N N . LEU A 1 92 ? 53.162 -16.990 -41.906 1.00 22.94 812 LEU A N 1
ATOM 662 C CA . LEU A 1 92 ? 53.019 -18.043 -42.906 1.00 24.78 812 LEU A CA 1
ATOM 663 C C . LEU A 1 92 ? 52.465 -17.543 -44.231 1.00 23.34 812 LEU A C 1
ATOM 664 O O . LEU A 1 92 ? 52.904 -17.996 -45.288 1.00 28.87 812 LEU A O 1
ATOM 669 N N . SER A 1 93 ? 51.502 -16.628 -44.210 1.00 25.36 813 SER A N 1
ATOM 670 C CA . SER A 1 93 ? 50.949 -16.052 -45.429 1.00 26.46 813 SER A CA 1
ATOM 671 C C . SER A 1 93 ? 51.100 -14.540 -45.339 1.00 33.53 813 SER A C 1
ATOM 672 O O . SER A 1 93 ? 50.437 -13.897 -44.516 1.00 31.56 813 SER A O 1
ATOM 675 N N . ASN A 1 94 ? 51.968 -13.984 -46.179 1.00 32.07 814 ASN A N 1
ATOM 676 C CA . ASN A 1 94 ? 52.268 -12.559 -46.172 1.00 34.15 814 ASN A CA 1
ATOM 677 C C . ASN A 1 94 ? 52.940 -12.217 -47.499 1.00 33.62 814 ASN A C 1
ATOM 678 O O . ASN A 1 94 ? 53.182 -13.091 -48.336 1.00 32.82 814 ASN A O 1
ATOM 683 N N . GLU A 1 95 ? 53.231 -10.929 -47.696 1.00 36.56 815 GLU A N 1
ATOM 684 C CA . GLU A 1 95 ? 53.793 -10.491 -48.969 1.00 41.46 815 GLU A CA 1
ATOM 685 C C . GLU A 1 95 ? 55.102 -11.212 -49.282 1.00 41.05 815 GLU A C 1
ATOM 686 O O . GLU A 1 95 ? 55.369 -11.553 -50.439 1.00 44.45 815 GLU A O 1
ATOM 692 N N . GLU A 1 96 ? 55.915 -11.479 -48.262 1.00 40.59 816 GLU A N 1
ATOM 693 C CA . GLU A 1 96 ? 57.216 -12.098 -48.493 1.00 38.49 816 GLU A CA 1
ATOM 694 C C . GLU A 1 96 ? 57.081 -13.559 -48.920 1.00 33.80 816 GLU A C 1
ATOM 695 O O . GLU A 1 96 ? 57.730 -13.996 -49.877 1.00 39.37 816 GLU A O 1
ATOM 701 N N . THR A 1 97 ? 56.262 -14.342 -48.210 1.00 34.61 817 THR A N 1
ATOM 702 C CA . THR A 1 97 ? 56.113 -15.751 -48.572 1.00 34.30 817 THR A CA 1
ATOM 703 C C . THR A 1 97 ? 55.472 -15.915 -49.947 1.00 44.88 817 THR A C 1
ATOM 704 O O . THR A 1 97 ? 55.756 -16.890 -50.655 1.00 43.64 817 THR A O 1
ATOM 708 N N . ASN A 1 98 ? 54.616 -14.976 -50.352 1.00 39.66 818 ASN A N 1
ATOM 709 C CA . ASN A 1 98 ? 53.954 -15.112 -51.642 1.00 43.19 818 ASN A CA 1
ATOM 710 C C . ASN A 1 98 ? 54.840 -14.679 -52.800 1.00 45.39 818 ASN A C 1
ATOM 711 O O . ASN A 1 98 ? 54.648 -15.146 -53.928 1.00 52.03 818 ASN A O 1
ATOM 716 N N . THR A 1 99 ? 55.810 -13.804 -52.555 1.00 43.93 819 THR A N 1
ATOM 717 C CA . THR A 1 99 ? 56.702 -13.361 -53.613 1.00 45.80 819 THR A CA 1
ATOM 718 C C . THR A 1 99 ? 58.072 -14.024 -53.566 1.00 49.58 819 THR A C 1
ATOM 719 O O . THR A 1 99 ? 58.731 -14.116 -54.605 1.00 56.49 819 THR A O 1
ATOM 723 N N . LEU A 1 100 ? 58.515 -14.492 -52.400 1.00 50.29 820 LEU A N 1
ATOM 724 C CA . LEU A 1 100 ? 59.833 -15.093 -52.264 1.00 47.37 820 LEU A CA 1
ATOM 725 C C . LEU A 1 100 ? 59.805 -16.543 -51.807 1.00 42.58 820 LEU A C 1
ATOM 726 O O . LEU A 1 100 ? 60.835 -17.220 -51.901 1.00 44.68 820 LEU A O 1
ATOM 731 N N . GLY A 1 101 ? 58.679 -17.038 -51.316 1.00 38.15 821 GLY A N 1
ATOM 732 C CA . GLY A 1 101 ? 58.625 -18.377 -50.768 1.00 42.04 821 GLY A CA 1
ATOM 733 C C . GLY A 1 101 ? 58.966 -18.412 -49.292 1.00 37.94 821 GLY A C 1
ATOM 734 O O . GLY A 1 101 ? 59.250 -17.398 -48.650 1.00 38.34 821 GLY A O 1
ATOM 735 N N . LEU A 1 102 ? 58.918 -19.622 -48.743 1.00 32.60 822 LEU A N 1
ATOM 736 C CA . LEU A 1 102 ? 59.332 -19.857 -47.370 1.00 26.33 822 LEU A CA 1
ATOM 737 C C . LEU A 1 102 ? 60.848 -19.687 -47.233 1.00 32.38 822 LEU A C 1
ATOM 738 O O . LEU A 1 102 ? 61.588 -19.678 -48.217 1.00 31.64 822 LEU A O 1
ATOM 743 N N . SER A 1 103 ? 61.312 -19.559 -45.992 1.00 29.99 823 SER A N 1
ATOM 744 C CA . SER A 1 103 ? 62.710 -19.212 -45.740 1.00 30.46 823 SER A CA 1
ATOM 745 C C . SER A 1 103 ? 63.327 -20.208 -44.765 1.00 27.39 823 SER A C 1
ATOM 746 O O . SER A 1 103 ? 62.657 -21.104 -44.244 1.00 25.67 823 SER A O 1
ATOM 749 N N . THR A 1 104 ? 64.633 -20.045 -44.511 1.00 27.98 824 THR A N 1
ATOM 750 C CA . THR A 1 104 ? 65.283 -20.899 -43.523 1.00 25.36 824 THR A CA 1
ATOM 751 C C . THR A 1 104 ? 64.676 -20.755 -42.126 1.00 27.42 824 THR A C 1
ATOM 752 O O . THR A 1 104 ? 64.850 -21.652 -41.298 1.00 27.29 824 THR A O 1
ATOM 756 N N . GLU A 1 105 ? 63.934 -19.674 -41.847 1.00 28.33 825 GLU A N 1
ATOM 757 C CA . GLU A 1 105 ? 63.250 -19.576 -40.558 1.00 23.90 825 GLU A CA 1
ATOM 758 C C . GLU A 1 105 ? 62.083 -20.551 -40.480 1.00 23.95 825 GLU A C 1
ATOM 759 O O . GLU A 1 105 ? 61.841 -21.159 -39.434 1.00 24.73 825 GLU A O 1
ATOM 765 N N . HIS A 1 106 ? 61.352 -20.717 -41.580 1.00 26.11 826 HIS A N 1
ATOM 766 C CA . HIS A 1 106 ? 60.360 -21.784 -41.637 1.00 25.56 826 HIS A CA 1
ATOM 767 C C . HIS A 1 106 ? 61.011 -23.155 -41.525 1.00 23.40 826 HIS A C 1
ATOM 768 O O . HIS A 1 106 ? 60.424 -24.085 -40.960 1.00 24.74 826 HIS A O 1
ATOM 775 N N . LEU A 1 107 ? 62.223 -23.297 -42.057 1.00 22.15 827 LEU A N 1
ATOM 776 C CA . LEU A 1 107 ? 62.930 -24.567 -41.971 1.00 23.73 827 LEU A CA 1
ATOM 777 C C . LEU A 1 107 ? 63.288 -24.893 -40.529 1.00 23.06 827 LEU A C 1
ATOM 778 O O . LEU A 1 107 ? 63.128 -26.038 -40.092 1.00 23.04 827 LEU A O 1
ATOM 783 N N . THR A 1 108 ? 63.777 -23.890 -39.784 1.00 21.54 828 THR A N 1
ATOM 784 C CA . THR A 1 108 ? 64.031 -24.039 -38.352 1.00 21.97 828 THR A CA 1
ATOM 785 C C . THR A 1 108 ? 62.767 -24.467 -37.597 1.00 22.29 828 THR A C 1
ATOM 786 O O . THR A 1 108 ? 62.808 -25.358 -36.735 1.00 21.48 828 THR A O 1
ATOM 790 N N . ALA A 1 109 ? 61.638 -23.840 -37.901 1.00 20.58 829 ALA A N 1
ATOM 791 C CA . ALA A 1 109 ? 60.392 -24.237 -37.247 1.00 21.48 829 ALA A CA 1
ATOM 792 C C . ALA A 1 109 ? 60.030 -25.690 -37.575 1.00 18.94 829 ALA A C 1
ATOM 793 O O . ALA A 1 109 ? 59.694 -26.475 -36.679 1.00 24.39 829 ALA A O 1
ATOM 795 N N . LEU A 1 110 ? 60.114 -26.069 -38.854 1.00 20.26 830 LEU A N 1
ATOM 796 C CA . LEU A 1 110 ? 59.900 -27.463 -39.240 1.00 24.38 830 LEU A CA 1
ATOM 797 C C . LEU A 1 110 ? 60.885 -28.401 -38.557 1.00 24.18 830 LEU A C 1
ATOM 798 O O . LEU A 1 110 ? 60.537 -29.534 -38.210 1.00 23.27 830 LEU A O 1
ATOM 803 N N . ALA A 1 111 ? 62.129 -27.959 -38.391 1.00 23.93 831 ALA A N 1
ATOM 804 C CA . ALA A 1 111 ? 63.131 -28.815 -37.766 1.00 24.17 831 ALA A CA 1
ATOM 805 C C . ALA A 1 111 ? 62.788 -29.109 -36.317 1.00 21.72 831 ALA A C 1
ATOM 806 O O . ALA A 1 111 ? 63.041 -30.217 -35.826 1.00 26.39 831 ALA A O 1
ATOM 808 N N . HIS A 1 112 ? 62.191 -28.139 -35.620 1.00 26.05 832 HIS A N 1
ATOM 809 C CA . HIS A 1 112 ? 61.693 -28.395 -34.278 1.00 25.71 832 HIS A CA 1
ATOM 810 C C . HIS A 1 112 ? 60.500 -29.344 -34.310 1.00 21.27 832 HIS A C 1
ATOM 811 O O . HIS A 1 112 ? 60.466 -30.346 -33.586 1.00 23.04 832 HIS A O 1
ATOM 818 N N . LEU A 1 113 ? 59.538 -29.055 -35.182 1.00 21.73 833 LEU A N 1
ATOM 819 C CA . LEU A 1 113 ? 58.297 -29.831 -35.238 1.00 23.42 833 LEU A CA 1
ATOM 820 C C . LEU A 1 113 ? 58.532 -31.279 -35.633 1.00 20.18 833 LEU A C 1
ATOM 821 O O . LEU A 1 113 ? 57.732 -32.153 -35.273 1.00 22.80 833 LEU A O 1
ATOM 826 N N . TYR A 1 114 ? 59.611 -31.567 -36.373 1.00 23.80 834 TYR A N 1
ATOM 827 C CA . TYR A 1 114 ? 59.870 -32.924 -36.835 1.00 22.67 834 TYR A CA 1
ATOM 828 C C . TYR A 1 114 ? 61.239 -33.437 -36.390 1.00 24.94 834 TYR A C 1
ATOM 829 O O . TYR A 1 114 ? 61.707 -34.463 -36.891 1.00 26.31 834 TYR A O 1
ATOM 838 N N . ASN A 1 115 ? 61.862 -32.764 -35.431 1.00 24.74 835 ASN A N 1
ATOM 839 C CA . ASN A 1 115 ? 63.081 -33.252 -34.771 1.00 22.34 835 ASN A CA 1
ATOM 840 C C . ASN A 1 115 ? 64.159 -33.651 -35.774 1.00 24.44 835 ASN A C 1
ATOM 841 O O . ASN A 1 115 ? 64.647 -34.784 -35.781 1.00 26.29 835 ASN A O 1
ATOM 846 N N . PHE A 1 116 ? 64.550 -32.707 -36.621 1.00 27.56 836 PHE A N 1
ATOM 847 C CA . PHE A 1 116 ? 65.697 -32.961 -37.487 1.00 25.16 836 PHE A CA 1
ATOM 848 C C . PHE A 1 116 ? 66.659 -31.790 -37.453 1.00 20.20 836 PHE A C 1
ATOM 849 O O . PHE A 1 116 ? 66.329 -30.682 -37.038 1.00 23.68 836 PHE A O 1
ATOM 857 N N . GLN A 1 117 ? 67.892 -32.057 -37.869 1.00 24.07 837 GLN A N 1
ATOM 858 C CA . GLN A 1 117 ? 68.809 -30.982 -38.185 1.00 27.73 837 GLN A CA 1
ATOM 859 C C . GLN A 1 117 ? 69.156 -31.073 -39.660 1.00 29.89 837 GLN A C 1
ATOM 860 O O . GLN A 1 117 ? 69.502 -32.152 -40.160 1.00 28.45 837 GLN A O 1
ATOM 866 N N . ALA A 1 118 ? 69.058 -29.943 -40.345 1.00 29.35 838 ALA A N 1
ATOM 867 C CA . ALA A 1 118 ? 69.318 -29.857 -41.771 1.00 29.29 838 ALA A CA 1
ATOM 868 C C . ALA A 1 118 ? 70.683 -29.228 -42.026 1.00 27.54 838 ALA A C 1
ATOM 869 O O . ALA A 1 118 ? 71.068 -28.262 -41.363 1.00 28.22 838 ALA A O 1
ATOM 871 N N . THR A 1 119 ? 71.408 -29.789 -42.981 1.00 30.17 839 THR A N 1
ATOM 872 C CA . THR A 1 119 ? 72.536 -29.109 -43.610 1.00 26.69 839 THR A CA 1
ATOM 873 C C . THR A 1 119 ? 72.015 -28.465 -44.888 1.00 29.17 839 THR A C 1
ATOM 874 O O . THR A 1 119 ? 71.550 -29.168 -45.792 1.00 32.36 839 THR A O 1
ATOM 878 N N . VAL A 1 120 ? 72.045 -27.137 -44.939 1.00 28.25 840 VAL A N 1
ATOM 879 C CA . VAL A 1 120 ? 71.637 -26.376 -46.117 1.00 27.34 840 VAL A CA 1
ATOM 880 C C . VAL A 1 120 ? 72.893 -26.013 -46.908 1.00 31.57 840 VAL A C 1
ATOM 881 O O . VAL A 1 120 ? 73.733 -25.230 -46.448 1.00 29.23 840 VAL A O 1
ATOM 885 N N . TYR A 1 121 ? 73.003 -26.571 -48.111 1.00 29.84 841 TYR A N 1
ATOM 886 C CA . TYR A 1 121 ? 74.117 -26.297 -49.022 1.00 33.52 841 TYR A CA 1
ATOM 887 C C . TYR A 1 121 ? 73.774 -25.070 -49.857 1.00 38.80 841 TYR A C 1
ATOM 888 O O . TYR A 1 121 ? 73.172 -25.163 -50.929 1.00 41.65 841 TYR A O 1
ATOM 897 N N . SER A 1 122 ? 74.162 -23.901 -49.350 1.00 33.22 842 SER A N 1
ATOM 898 C CA . SER A 1 122 ? 73.873 -22.631 -49.994 1.00 42.73 842 SER A CA 1
ATOM 899 C C . SER A 1 122 ? 75.004 -22.247 -50.953 1.00 45.21 842 SER A C 1
ATOM 900 O O . SER A 1 122 ? 76.026 -22.932 -51.058 1.00 44.33 842 SER A O 1
ATOM 903 N N . ASP A 1 123 ? 74.817 -21.136 -51.674 1.00 46.55 843 ASP A N 1
ATOM 904 C CA . ASP A 1 123 ? 75.875 -20.625 -52.540 1.00 51.04 843 ASP A CA 1
ATOM 905 C C . ASP A 1 123 ? 77.054 -20.085 -51.750 1.00 48.89 843 ASP A C 1
ATOM 906 O O . ASP A 1 123 ? 78.089 -19.778 -52.348 1.00 57.17 843 ASP A O 1
ATOM 911 N N . ARG A 1 124 ? 76.918 -19.959 -50.433 1.00 50.50 844 ARG A N 1
ATOM 912 C CA . ARG A 1 124 ? 77.979 -19.498 -49.552 1.00 59.20 844 ARG A CA 1
ATOM 913 C C . ARG A 1 124 ? 78.602 -20.639 -48.755 1.00 53.05 844 ARG A C 1
ATOM 914 O O . ARG A 1 124 ? 79.535 -20.408 -47.982 1.00 59.84 844 ARG A O 1
ATOM 922 N N . GLY A 1 125 ? 78.127 -21.865 -48.943 1.00 42.77 845 GLY A N 1
ATOM 923 C CA . GLY A 1 125 ? 78.600 -22.990 -48.177 1.00 43.61 845 GLY A CA 1
ATOM 924 C C . GLY A 1 125 ? 77.519 -23.635 -47.333 1.00 39.69 845 GLY A C 1
ATOM 925 O O . GLY A 1 125 ? 76.369 -23.174 -47.263 1.00 41.09 845 GLY A O 1
ATOM 926 N N . PRO A 1 126 ? 77.879 -24.728 -46.665 1.00 36.05 846 PRO A N 1
ATOM 927 C CA . PRO A 1 126 ? 76.911 -25.441 -45.828 1.00 31.13 846 PRO A CA 1
ATOM 928 C C . PRO A 1 126 ? 76.638 -24.719 -44.513 1.00 36.50 846 PRO A C 1
ATOM 929 O O . PRO A 1 126 ? 77.528 -24.124 -43.900 1.00 33.25 846 PRO A O 1
ATOM 933 N N . ILE A 1 127 ? 75.375 -24.765 -44.092 1.00 27.43 847 ILE A N 1
ATOM 934 C CA . ILE A 1 127 ? 74.909 -24.085 -42.887 1.00 34.80 847 ILE A CA 1
ATOM 935 C C . ILE A 1 127 ? 73.921 -25.009 -42.194 1.00 32.74 847 ILE A C 1
ATOM 936 O O . ILE A 1 127 ? 73.051 -25.587 -42.852 1.00 30.63 847 ILE A O 1
ATOM 941 N N . LEU A 1 128 ? 74.064 -25.170 -40.882 1.00 29.41 848 LEU A N 1
ATOM 942 C CA . LEU A 1 128 ? 73.145 -26.005 -40.117 1.00 26.66 848 LEU A CA 1
ATOM 943 C C . LEU A 1 128 ? 71.923 -25.215 -39.698 1.00 29.86 848 LEU A C 1
ATOM 944 O O . LEU A 1 128 ? 72.039 -24.077 -39.236 1.00 28.75 848 LEU A O 1
ATOM 949 N N . PHE A 1 129 ? 70.756 -25.842 -39.844 1.00 26.64 849 PHE A N 1
ATOM 950 C CA . PHE A 1 129 ? 69.498 -25.340 -39.304 1.00 2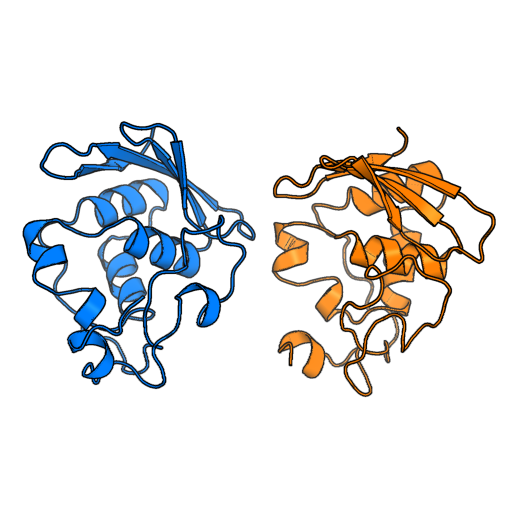4.70 849 PHE A CA 1
ATOM 951 C C . PHE A 1 129 ? 68.779 -26.465 -38.580 1.00 27.98 849 PHE A C 1
ATOM 952 O O . PHE A 1 129 ? 68.715 -27.590 -39.084 1.00 28.82 849 PHE A O 1
ATOM 960 N N . GLY A 1 130 ? 68.237 -26.150 -37.400 1.00 29.16 850 GLY A N 1
ATOM 961 C CA . GLY A 1 130 ? 67.466 -27.095 -36.618 1.00 27.42 850 GLY A CA 1
ATOM 962 C C . GLY A 1 130 ? 68.179 -27.578 -35.365 1.00 29.61 850 GLY A C 1
ATOM 963 O O . GLY A 1 130 ? 69.409 -27.523 -35.265 1.00 29.32 850 GLY A O 1
ATOM 964 N N . PRO A 1 131 ? 67.414 -28.118 -34.412 1.00 25.47 851 PRO A N 1
ATOM 965 C CA . PRO A 1 131 ? 67.987 -28.525 -33.116 1.00 29.02 851 PRO A CA 1
ATOM 966 C C . PRO A 1 131 ? 68.989 -29.674 -33.229 1.00 28.32 851 PRO A C 1
ATOM 967 O O . PRO A 1 131 ? 68.800 -30.619 -33.997 1.00 26.35 851 PRO A O 1
ATOM 971 N N . SER A 1 132 ? 70.056 -29.603 -32.417 1.00 28.77 852 SER A N 1
ATOM 972 C CA . SER A 1 132 ? 71.014 -30.698 -32.337 1.00 27.37 852 SER A CA 1
ATOM 973 C C . SER A 1 132 ? 70.520 -31.875 -31.508 1.00 30.90 852 SER A C 1
ATOM 974 O O . SER A 1 132 ? 71.027 -32.993 -31.688 1.00 31.68 852 SER A O 1
ATOM 977 N N . ASP A 1 133 ? 69.592 -31.641 -30.574 1.00 28.85 853 ASP A N 1
ATOM 978 C CA . ASP A 1 133 ? 68.995 -32.698 -29.756 1.00 32.00 853 ASP A CA 1
ATOM 979 C C . ASP A 1 133 ? 67.941 -33.438 -30.580 1.00 29.33 853 ASP A C 1
ATOM 980 O O . ASP A 1 133 ? 66.735 -33.391 -30.315 1.00 26.80 853 ASP A O 1
ATOM 985 N N . THR A 1 134 ? 68.436 -34.127 -31.605 1.00 28.77 854 THR A N 1
ATOM 986 C CA . THR A 1 134 ? 67.631 -34.808 -32.608 1.00 30.52 854 THR A CA 1
ATOM 987 C C . THR A 1 134 ? 68.424 -35.991 -33.146 1.00 34.98 854 THR A C 1
ATOM 988 O O . THR A 1 134 ? 69.654 -36.044 -33.044 1.00 33.91 854 THR A O 1
ATOM 992 N N . ILE A 1 135 ? 67.705 -36.933 -33.747 1.00 41.19 855 ILE A N 1
ATOM 993 C CA . ILE A 1 135 ? 68.319 -38.078 -34.404 1.00 46.47 855 ILE A CA 1
ATOM 994 C C . ILE A 1 135 ? 68.335 -37.910 -35.918 1.00 40.25 855 ILE A C 1
ATOM 995 O O . ILE A 1 135 ? 69.337 -38.202 -36.569 1.00 34.04 855 ILE A O 1
ATOM 1000 N N . LYS A 1 136 ? 67.237 -37.406 -36.477 1.00 36.24 856 LYS A N 1
ATOM 1001 C CA . LYS A 1 136 ? 67.062 -37.320 -37.922 1.00 33.29 856 LYS A CA 1
ATOM 1002 C C . LYS A 1 136 ? 67.932 -36.220 -38.525 1.00 29.57 856 LYS A C 1
ATOM 1003 O O . LYS A 1 136 ? 67.964 -35.090 -38.030 1.00 25.72 856 LYS A O 1
ATOM 1009 N N . ARG A 1 137 ? 68.628 -36.546 -39.609 1.00 31.27 857 ARG A N 1
ATOM 1010 C CA . ARG A 1 137 ? 69.410 -35.574 -40.359 1.00 29.54 857 ARG A CA 1
ATOM 1011 C C . ARG A 1 137 ? 68.917 -35.529 -41.801 1.00 32.34 857 ARG A C 1
ATOM 1012 O O . ARG A 1 137 ? 68.571 -36.564 -42.377 1.00 38.22 857 ARG A O 1
ATOM 1020 N N . ILE A 1 138 ? 68.876 -34.329 -42.385 1.00 29.05 858 ILE A N 1
ATOM 1021 C CA . ILE A 1 138 ? 68.510 -34.167 -43.785 1.00 29.46 858 ILE A CA 1
ATOM 1022 C C . ILE A 1 138 ? 69.480 -33.207 -44.466 1.00 29.97 858 ILE A C 1
ATOM 1023 O O . ILE A 1 138 ? 70.209 -32.444 -43.822 1.00 31.64 858 ILE A O 1
ATOM 1028 N N . ASP A 1 139 ? 69.458 -33.255 -45.798 1.00 30.79 859 ASP A N 1
ATOM 1029 C CA . ASP A 1 139 ? 70.290 -32.435 -46.675 1.00 33.30 859 ASP A CA 1
ATOM 1030 C C . ASP A 1 139 ? 69.390 -31.640 -47.607 1.00 34.53 859 ASP A C 1
ATOM 1031 O O . ASP A 1 139 ? 68.545 -32.217 -48.296 1.00 37.05 859 ASP A O 1
ATOM 1036 N N . ILE A 1 140 ? 69.608 -30.333 -47.662 1.00 32.15 860 ILE A N 1
ATOM 1037 C CA . ILE A 1 140 ? 68.834 -29.427 -48.496 1.00 34.14 860 ILE A CA 1
ATOM 1038 C C . ILE A 1 140 ? 69.801 -28.523 -49.245 1.00 36.26 860 ILE A C 1
ATOM 1039 O O . ILE A 1 140 ? 70.798 -28.067 -48.676 1.00 38.70 860 ILE A O 1
ATOM 1044 N N . THR A 1 141 ? 69.517 -28.268 -50.519 1.00 29.98 861 THR A N 1
ATOM 1045 C CA . THR A 1 141 ? 70.299 -27.326 -51.308 1.00 36.05 861 THR A CA 1
ATOM 1046 C C . THR A 1 141 ? 69.509 -26.032 -51.480 1.00 40.63 861 THR A C 1
ATOM 1047 O O . THR A 1 141 ? 68.279 -26.050 -51.600 1.00 35.65 861 THR A O 1
ATOM 1051 N N . HIS A 1 142 ? 70.216 -24.905 -51.436 1.00 36.54 862 HIS A N 1
ATOM 1052 C CA . HIS A 1 142 ? 69.610 -23.595 -51.626 1.00 41.23 862 HIS A CA 1
ATOM 1053 C C . HIS A 1 142 ? 70.468 -22.765 -52.569 1.00 48.91 862 HIS A C 1
ATOM 1054 O O . HIS A 1 142 ? 71.688 -22.673 -52.388 1.00 48.61 862 HIS A O 1
ATOM 1061 N N . THR A 1 143 ? 69.830 -22.171 -53.574 1.00 46.96 863 THR A N 1
ATOM 1062 C CA . THR A 1 143 ? 70.475 -21.216 -54.461 1.00 48.61 863 THR A CA 1
ATOM 1063 C C . THR A 1 143 ? 69.781 -19.871 -54.322 1.00 52.42 863 THR A C 1
ATOM 1064 O O . THR A 1 143 ? 68.553 -19.804 -54.193 1.00 49.55 863 THR A O 1
ATOM 1068 N N . THR A 1 144 ? 70.576 -18.801 -54.342 1.00 59.55 864 THR A N 1
ATOM 1069 C CA . THR A 1 144 ? 70.036 -17.465 -54.126 1.00 64.09 864 THR A CA 1
ATOM 1070 C C . THR A 1 144 ? 69.287 -16.959 -55.352 1.00 62.25 864 THR A C 1
ATOM 1071 O O . THR A 1 144 ? 68.273 -16.264 -55.222 1.00 64.66 864 THR A O 1
ATOM 1075 N N . GLY A 1 145 ? 69.760 -17.306 -56.542 1.00 59.12 865 GLY A N 1
ATOM 1076 C CA . GLY A 1 145 ? 69.146 -16.831 -57.762 1.00 71.10 865 GLY A CA 1
ATOM 1077 C C . GLY A 1 145 ? 69.485 -15.381 -58.051 1.00 81.80 865 GLY A C 1
ATOM 1078 O O . GLY A 1 145 ? 70.647 -15.061 -58.312 1.00 86.04 865 GLY A O 1
ATOM 1079 N N . PRO A 1 146 ? 68.475 -14.491 -58.014 1.00 83.98 866 PRO A N 1
ATOM 1080 C CA . PRO A 1 146 ? 67.060 -14.793 -57.763 1.00 79.88 866 PRO A CA 1
ATOM 1081 C C . PRO A 1 146 ? 66.412 -15.553 -58.920 1.00 75.90 866 PRO A C 1
ATOM 1082 O O . PRO A 1 146 ? 66.897 -15.458 -60.046 1.00 79.23 866 PRO A O 1
ATOM 1086 N N . PRO A 1 147 ? 65.335 -16.306 -58.643 1.00 71.38 867 PRO A N 1
ATOM 1087 C CA . PRO A 1 147 ? 64.687 -16.423 -57.333 1.00 66.62 867 PRO A CA 1
ATOM 1088 C C . PRO A 1 147 ? 65.354 -17.415 -56.384 1.00 63.68 867 PRO A C 1
ATOM 1089 O O . PRO A 1 147 ? 66.146 -18.258 -56.805 1.00 66.48 867 PRO A O 1
ATOM 1093 N N . SER A 1 148 ? 65.033 -17.288 -55.100 1.00 62.54 868 SER A N 1
ATOM 1094 C CA . SER A 1 148 ? 65.420 -18.293 -54.122 1.00 62.95 868 SER A CA 1
ATOM 1095 C C . SER A 1 148 ? 64.844 -19.650 -54.515 1.00 59.20 868 SER A C 1
ATOM 1096 O O . SER A 1 148 ? 63.684 -19.750 -54.925 1.00 60.65 868 SER A O 1
ATOM 1099 N N . HIS A 1 149 ? 65.663 -20.700 -54.414 1.00 46.75 869 HIS A N 1
ATOM 1100 C CA . HIS A 1 149 ? 65.171 -22.047 -54.678 1.00 47.10 869 HIS A CA 1
ATOM 1101 C C . HIS A 1 149 ? 65.773 -23.056 -53.713 1.00 46.34 869 HIS A C 1
ATOM 1102 O O . HIS A 1 149 ? 66.998 -23.144 -53.585 1.00 40.80 869 HIS A O 1
ATOM 1109 N N . PHE A 1 150 ? 64.899 -23.832 -53.071 1.00 36.96 870 PHE A N 1
ATOM 1110 C CA . PHE A 1 150 ? 65.260 -24.964 -52.224 1.00 37.23 870 PHE A CA 1
ATOM 1111 C C . PHE A 1 150 ? 65.059 -26.262 -52.998 1.00 42.42 870 PHE A C 1
ATOM 1112 O O . PHE A 1 150 ? 64.043 -26.438 -53.677 1.00 38.22 870 PHE A O 1
ATOM 1120 N N . SER A 1 151 ? 66.009 -27.181 -52.870 1.00 33.67 871 SER A N 1
ATOM 1121 C CA . SER A 1 151 ? 65.898 -28.501 -53.471 1.00 37.07 871 SER A CA 1
ATOM 1122 C C . SER A 1 151 ? 66.395 -29.545 -52.479 1.00 40.11 871 SER A C 1
ATOM 1123 O O . SER A 1 151 ? 67.207 -29.232 -51.599 1.00 34.84 871 SER A O 1
ATOM 1126 N N . PRO A 1 152 ? 65.912 -30.781 -52.578 1.00 35.51 872 PRO A N 1
ATOM 1127 C CA . PRO A 1 152 ? 66.349 -31.816 -51.634 1.00 34.22 872 PRO A CA 1
ATOM 1128 C C . PRO A 1 152 ? 67.701 -32.402 -52.025 1.00 34.10 872 PRO A C 1
ATOM 1129 O O . PRO A 1 152 ? 68.063 -32.454 -53.198 1.00 36.92 872 PRO A O 1
ATOM 1133 N N . GLY A 1 153 ? 68.442 -32.856 -51.011 1.00 33.10 873 GLY A N 1
ATOM 1134 C CA . GLY A 1 153 ? 69.739 -33.478 -51.229 1.00 30.04 873 GLY A CA 1
ATOM 1135 C C . GLY A 1 153 ? 70.875 -32.480 -51.283 1.00 39.92 873 GLY A C 1
ATOM 1136 O O . GLY A 1 153 ? 70.697 -31.263 -51.198 1.00 43.01 873 GLY A O 1
ATOM 1137 N N . LYS A 1 154 ? 72.084 -33.020 -51.416 1.00 41.10 874 LYS A N 1
ATOM 1138 C CA . LYS A 1 154 ? 73.277 -32.185 -51.547 1.00 45.92 874 LYS A CA 1
ATOM 1139 C C . LYS A 1 154 ? 73.401 -31.592 -52.944 1.00 56.23 874 LYS A C 1
ATOM 1140 O O . LYS A 1 154 ? 72.748 -32.046 -53.885 1.00 61.01 874 LYS A O 1
ATOM 1147 N N . LEU B 1 12 ? 62.301 -22.693 -13.600 1.00 107.58 732 LEU B N 1
ATOM 1148 C CA . LEU B 1 12 ? 61.416 -23.815 -13.304 1.00 107.43 732 LEU B CA 1
ATOM 1149 C C . LEU B 1 12 ? 61.420 -24.861 -14.420 1.00 111.39 732 LEU B C 1
ATOM 1150 O O . LEU B 1 12 ? 60.478 -24.914 -15.212 1.00 113.48 732 LEU B O 1
ATOM 1155 N N . PRO B 1 13 ? 62.468 -25.683 -14.496 1.00 112.16 733 PRO B N 1
ATOM 1156 C CA . PRO B 1 13 ? 62.458 -26.788 -15.466 1.00 110.35 733 PRO B CA 1
ATOM 1157 C C . PRO B 1 13 ? 61.289 -27.732 -15.206 1.00 106.72 733 PRO B C 1
ATOM 1158 O O . PRO B 1 13 ? 61.079 -28.196 -14.082 1.00 106.62 733 PRO B O 1
ATOM 1162 N N . ALA B 1 14 ? 60.524 -28.014 -16.270 1.00 100.89 734 ALA B N 1
ATOM 1163 C CA . ALA B 1 14 ? 59.259 -28.730 -16.102 1.00 92.34 734 ALA B CA 1
ATOM 1164 C C . ALA B 1 14 ? 59.446 -30.178 -15.662 1.00 81.68 734 ALA B C 1
ATOM 1165 O O . ALA B 1 14 ? 58.809 -30.582 -14.673 1.00 84.46 734 ALA B O 1
ATOM 1167 N N . PRO B 1 15 ? 60.258 -31.011 -16.328 1.00 68.07 735 PRO B N 1
ATOM 1168 C CA . PRO B 1 15 ? 60.385 -32.402 -15.858 1.00 56.94 735 PRO B CA 1
ATOM 1169 C C . PRO B 1 15 ? 60.981 -32.511 -14.467 1.00 51.21 735 PRO B C 1
ATOM 1170 O O . PRO B 1 15 ? 60.592 -33.409 -13.709 1.00 48.49 735 PRO B O 1
ATOM 1174 N N . LEU B 1 16 ? 61.901 -31.612 -14.105 1.00 48.09 736 LEU B N 1
ATOM 1175 C CA . LEU B 1 16 ? 62.529 -31.669 -12.788 1.00 41.97 736 LEU B CA 1
ATOM 1176 C C . LEU B 1 16 ? 61.510 -31.438 -11.675 1.00 43.57 736 LEU B C 1
ATOM 1177 O O . LEU B 1 16 ? 61.475 -32.179 -10.686 1.00 38.14 736 LEU B O 1
ATOM 1182 N N . THR B 1 17 ? 60.674 -30.407 -11.817 1.00 39.52 737 THR B N 1
ATOM 1183 C CA . THR B 1 17 ? 59.732 -30.063 -10.764 1.00 40.03 737 THR B CA 1
ATOM 1184 C C . THR B 1 17 ? 58.624 -31.099 -10.617 1.00 43.31 737 THR B C 1
ATOM 1185 O O . THR B 1 17 ? 57.995 -31.166 -9.558 1.00 43.57 737 THR B O 1
A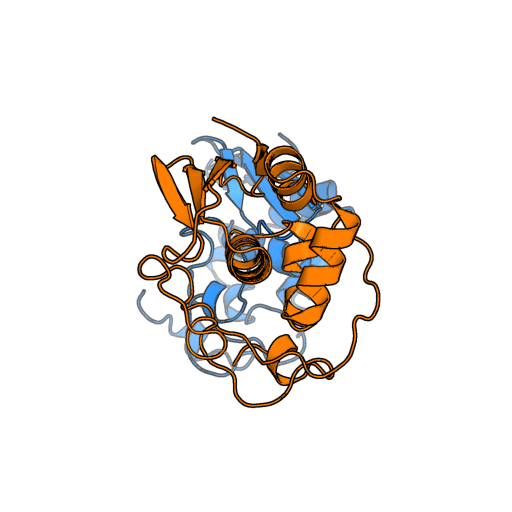TOM 1189 N N . ASN B 1 18 ? 58.382 -31.915 -11.640 1.00 45.48 738 ASN B N 1
ATOM 1190 C CA . ASN B 1 18 ? 57.316 -32.909 -11.616 1.00 44.10 738 ASN B CA 1
ATOM 1191 C C . ASN B 1 18 ? 57.852 -34.327 -11.485 1.00 42.31 738 ASN B C 1
ATOM 1192 O O . ASN B 1 18 ? 57.101 -35.292 -11.654 1.00 38.47 738 ASN B O 1
ATOM 1197 N N . ASP B 1 19 ? 59.124 -34.462 -11.165 1.00 34.54 739 ASP B N 1
ATOM 1198 C CA . ASP B 1 19 ? 59.794 -35.752 -11.119 1.00 30.39 739 ASP B CA 1
ATOM 1199 C C . ASP B 1 19 ? 59.514 -36.410 -9.777 1.00 34.01 739 ASP B C 1
ATOM 1200 O O . ASP B 1 19 ? 59.905 -35.862 -8.741 1.00 35.56 739 ASP B O 1
ATOM 1205 N N . PRO B 1 20 ? 58.835 -37.559 -9.741 1.00 32.53 740 PRO B N 1
ATOM 1206 C CA . PRO B 1 20 ? 58.591 -38.207 -8.446 1.00 32.75 740 PRO B CA 1
ATOM 1207 C C . PRO B 1 20 ? 59.848 -38.717 -7.757 1.00 36.82 740 PRO B C 1
ATOM 1208 O O . PRO B 1 20 ? 59.799 -38.937 -6.540 1.00 39.95 740 PRO B O 1
ATOM 1212 N N . THR B 1 21 ? 60.967 -38.896 -8.473 1.00 37.51 741 THR B N 1
ATOM 1213 C CA . THR B 1 21 ? 62.217 -39.268 -7.808 1.00 35.77 741 THR B CA 1
ATOM 1214 C C . THR B 1 21 ? 62.915 -38.077 -7.155 1.00 40.18 741 THR B C 1
ATOM 1215 O O . THR B 1 21 ? 63.953 -38.269 -6.514 1.00 47.09 741 THR B O 1
ATOM 1219 N N . ALA B 1 22 ? 62.360 -36.871 -7.272 1.00 37.96 742 ALA B N 1
ATOM 1220 C CA . ALA B 1 22 ? 62.930 -35.652 -6.714 1.00 43.15 742 ALA B CA 1
ATOM 1221 C C . ALA B 1 22 ? 62.107 -35.148 -5.533 1.00 48.95 742 ALA B C 1
ATOM 1222 O O . ALA B 1 22 ? 60.902 -35.410 -5.415 1.00 40.33 742 ALA B O 1
ATOM 1224 N N . ILE B 1 23 ? 62.769 -34.392 -4.658 1.00 45.66 743 ILE B N 1
ATOM 1225 C CA . ILE B 1 23 ? 62.112 -33.831 -3.487 1.00 44.36 743 ILE B CA 1
ATOM 1226 C C . ILE B 1 23 ? 62.784 -32.512 -3.127 1.00 46.23 743 ILE B C 1
ATOM 1227 O O . ILE B 1 23 ? 63.967 -32.290 -3.417 1.00 40.58 743 ILE B O 1
ATOM 1232 N N . GLY B 1 24 ? 62.010 -31.628 -2.505 1.00 48.00 744 GLY B N 1
ATOM 1233 C CA . GLY B 1 24 ? 62.524 -30.375 -2.015 1.00 45.89 744 GLY B CA 1
ATOM 1234 C C . GLY B 1 24 ? 62.655 -29.339 -3.107 1.00 45.50 744 GLY B C 1
ATOM 1235 O O . GLY B 1 24 ? 62.224 -29.543 -4.246 1.00 45.80 744 GLY B O 1
ATOM 1236 N N . PRO B 1 25 ? 63.251 -28.198 -2.772 1.00 47.41 745 PRO B N 1
ATOM 1237 C CA . PRO B 1 25 ? 63.359 -27.107 -3.742 1.00 49.42 745 PRO B CA 1
ATOM 1238 C C . PRO B 1 25 ? 64.403 -27.387 -4.809 1.00 50.92 745 PRO B C 1
ATOM 1239 O O . PRO B 1 25 ? 65.289 -28.233 -4.655 1.00 46.87 745 PRO B O 1
ATOM 1243 N N . VAL B 1 26 ? 64.279 -26.644 -5.907 1.00 50.46 746 VAL B N 1
ATOM 1244 C CA . VAL B 1 26 ? 65.301 -26.618 -6.947 1.00 45.89 746 VAL B CA 1
ATOM 1245 C C . VAL B 1 26 ? 66.412 -25.682 -6.493 1.00 49.08 746 VAL B C 1
ATOM 1246 O O . VAL B 1 26 ? 66.167 -24.510 -6.186 1.00 50.91 746 VAL B O 1
ATOM 1250 N N A LEU B 1 27 ? 67.635 -26.197 -6.453 0.65 45.04 747 LEU B N 1
ATOM 1251 N N B LEU B 1 27 ? 67.635 -26.192 -6.453 0.35 45.33 747 LEU B N 1
ATOM 1252 C CA A LEU B 1 27 ? 68.771 -25.448 -5.943 0.65 46.07 747 LEU B CA 1
ATOM 1253 C CA B LEU B 1 27 ? 68.762 -25.417 -5.960 0.35 46.18 747 LEU B CA 1
ATOM 1254 C C A LEU B 1 27 ? 70.008 -25.859 -6.724 0.65 42.85 747 LEU B C 1
ATOM 1255 C C B LEU B 1 27 ? 70.015 -25.867 -6.692 0.35 43.14 747 LEU B C 1
ATOM 1256 O O A LEU B 1 27 ? 70.015 -26.917 -7.367 0.65 40.29 747 LEU B O 1
ATOM 1257 O O B LEU B 1 27 ? 70.042 -26.962 -7.267 0.35 40.33 747 LEU B O 1
ATOM 1266 N N . PRO B 1 28 ? 71.057 -25.034 -6.717 1.00 43.62 748 PRO B N 1
ATOM 1267 C CA . PRO B 1 28 ? 72.314 -25.443 -7.353 1.00 41.87 748 PRO B CA 1
ATOM 1268 C C . PRO B 1 28 ? 72.858 -26.725 -6.744 1.00 44.23 748 PRO B C 1
ATOM 1269 O O . PRO B 1 28 ? 72.693 -26.991 -5.550 1.00 41.70 748 PRO B O 1
ATOM 1273 N N . PHE B 1 29 ? 73.524 -27.520 -7.588 1.00 41.54 749 PHE B N 1
ATOM 1274 C CA . PHE B 1 29 ? 74.115 -28.764 -7.113 1.00 38.49 749 PHE B CA 1
ATOM 1275 C C . PHE B 1 29 ? 74.999 -28.510 -5.900 1.00 43.66 749 PHE B C 1
ATOM 1276 O O . PHE B 1 29 ? 74.916 -29.232 -4.900 1.00 40.86 749 PHE B O 1
ATOM 1284 N N . GLU B 1 30 ? 75.822 -27.458 -5.957 1.00 46.29 750 GLU B N 1
ATOM 1285 C CA . GLU B 1 30 ? 76.753 -27.164 -4.873 1.00 49.09 750 GLU B CA 1
ATOM 1286 C C . GLU B 1 30 ? 76.060 -26.690 -3.602 1.00 55.95 750 GLU B C 1
ATOM 1287 O O . GLU B 1 30 ? 76.664 -26.756 -2.527 1.00 56.05 750 GLU B O 1
ATOM 1293 N N . GLU B 1 31 ? 74.813 -26.217 -3.682 1.00 53.30 751 GLU B N 1
ATOM 1294 C CA . GLU B 1 31 ? 74.112 -25.881 -2.447 1.00 57.21 751 GLU B CA 1
ATOM 1295 C C . GLU B 1 31 ? 73.549 -27.122 -1.772 1.00 53.02 751 GLU B C 1
ATOM 1296 O O . GLU B 1 31 ? 73.449 -27.161 -0.543 1.00 56.90 751 GLU B O 1
ATOM 1302 N N A LEU B 1 32 ? 73.206 -28.146 -2.556 0.52 50.66 752 LEU B N 1
ATOM 1303 N N B LEU B 1 32 ? 73.178 -28.138 -2.548 0.48 50.51 752 LEU B N 1
ATOM 1304 C CA A LEU B 1 32 ? 72.668 -29.393 -2.032 0.52 48.96 752 LEU B CA 1
ATOM 1305 C CA B LEU B 1 32 ? 72.695 -29.376 -1.952 0.48 48.94 752 LEU B CA 1
ATOM 1306 C C A LEU B 1 32 ? 73.740 -30.433 -1.731 0.52 47.31 752 LEU B C 1
ATOM 1307 C C B LEU B 1 32 ? 73.837 -30.294 -1.543 0.48 48.43 752 LEU B C 1
ATOM 1308 O O A LEU B 1 32 ? 73.470 -31.381 -0.987 0.52 50.38 752 LEU B O 1
ATOM 1309 O O B LEU B 1 32 ? 73.725 -31.007 -0.539 0.48 49.60 752 LEU B O 1
ATOM 1318 N N . HIS B 1 33 ? 74.942 -30.280 -2.285 1.00 44.14 753 HIS B N 1
ATOM 1319 C CA . HIS B 1 33 ? 76.051 -31.208 -2.071 1.00 42.10 753 HIS B CA 1
ATOM 1320 C C . HIS B 1 33 ? 77.337 -30.398 -1.961 1.00 45.59 753 HIS B C 1
ATOM 1321 O O . HIS B 1 33 ? 78.161 -30.378 -2.882 1.00 48.21 753 HIS B O 1
ATOM 1328 N N . PRO B 1 34 ? 77.541 -29.714 -0.836 1.00 46.44 754 PRO B N 1
ATOM 1329 C CA . PRO B 1 34 ? 78.647 -28.742 -0.755 1.00 46.74 754 PRO B CA 1
ATOM 1330 C C . PRO B 1 34 ? 80.022 -29.400 -0.828 1.00 51.85 754 PRO B C 1
ATOM 1331 O O . PRO B 1 34 ? 80.325 -30.338 -0.088 1.00 48.41 754 PRO B O 1
ATOM 1335 N N . ARG B 1 35 ? 80.857 -28.881 -1.730 1.00 48.70 755 ARG B N 1
ATOM 1336 C CA . ARG B 1 35 ? 82.263 -29.245 -1.850 1.00 45.99 755 ARG B CA 1
ATOM 1337 C C . ARG B 1 35 ? 82.997 -28.012 -2.355 1.00 48.61 755 ARG B C 1
ATOM 1338 O O . ARG B 1 35 ? 82.387 -26.984 -2.660 1.00 48.62 755 ARG B O 1
ATOM 1346 N N . ARG B 1 36 ? 84.319 -28.116 -2.462 1.00 52.42 756 ARG B N 1
ATOM 1347 C CA . ARG B 1 36 ? 85.097 -27.028 -3.043 1.00 50.86 756 ARG B CA 1
ATOM 1348 C C . ARG B 1 36 ? 85.237 -27.292 -4.539 1.00 44.26 756 ARG B C 1
ATOM 1349 O O . ARG B 1 36 ? 86.272 -27.732 -5.048 1.00 46.88 756 ARG B O 1
ATOM 1357 N N . TYR B 1 37 ? 84.143 -27.018 -5.249 1.00 50.12 757 TYR B N 1
ATOM 1358 C CA . TYR B 1 37 ? 84.032 -27.140 -6.690 1.00 46.85 757 TYR B CA 1
ATOM 1359 C C . TYR B 1 37 ? 84.708 -25.961 -7.384 1.00 49.38 757 TYR B C 1
ATOM 1360 O O . TYR B 1 37 ? 84.659 -24.832 -6.888 1.00 52.46 757 TYR B O 1
ATOM 1369 N N . PRO B 1 38 ? 85.321 -26.193 -8.546 1.00 42.68 758 PRO B N 1
ATOM 1370 C CA . PRO B 1 38 ? 85.808 -25.067 -9.351 1.00 53.00 758 PRO B CA 1
ATOM 1371 C C . PRO B 1 38 ? 84.659 -24.133 -9.697 1.00 51.71 758 PRO B C 1
ATOM 1372 O O . PRO B 1 38 ? 83.503 -24.549 -9.817 1.00 47.54 758 PRO B O 1
ATOM 1376 N N . GLU B 1 39 ? 84.993 -22.853 -9.842 1.00 51.00 759 GLU B N 1
ATOM 1377 C CA . GLU B 1 39 ? 83.979 -21.818 -9.998 1.00 62.11 759 GLU B CA 1
ATOM 1378 C C . GLU B 1 39 ? 83.054 -22.116 -11.174 1.00 56.84 759 GLU B C 1
ATOM 1379 O O . GLU B 1 39 ? 83.509 -22.446 -12.272 1.00 57.32 759 GLU B O 1
ATOM 1385 N N . ASN B 1 40 ? 81.749 -22.017 -10.925 1.00 62.97 760 ASN B N 1
ATOM 1386 C CA . ASN B 1 40 ? 80.722 -22.108 -11.966 1.00 57.82 760 ASN B CA 1
ATOM 1387 C C . ASN B 1 40 ? 80.699 -23.468 -12.660 1.00 53.39 760 ASN B C 1
ATOM 1388 O O . ASN B 1 40 ? 80.336 -23.567 -13.835 1.00 58.21 760 ASN B O 1
ATOM 1393 N N . THR B 1 41 ? 81.070 -24.536 -11.956 1.00 43.47 761 THR B N 1
ATOM 1394 C CA . THR B 1 41 ? 80.831 -25.875 -12.476 1.00 40.85 761 THR B CA 1
ATOM 1395 C C . THR B 1 41 ? 79.761 -26.642 -11.715 1.00 41.76 761 THR B C 1
ATOM 1396 O O . THR B 1 41 ? 79.225 -27.612 -12.255 1.00 45.44 761 THR B O 1
ATOM 1400 N N . ALA B 1 42 ? 79.445 -26.250 -10.482 1.00 41.58 762 ALA B N 1
ATOM 1401 C CA . ALA B 1 42 ? 78.443 -26.961 -9.694 1.00 41.05 762 ALA B CA 1
ATOM 1402 C C . ALA B 1 42 ? 77.237 -26.082 -9.391 1.00 40.48 762 ALA B C 1
ATOM 1403 O O . ALA B 1 42 ? 76.503 -26.338 -8.429 1.00 44.06 762 ALA B O 1
ATOM 1405 N N . THR B 1 43 ? 77.016 -25.053 -10.204 1.00 41.68 763 THR B N 1
ATOM 1406 C CA . THR B 1 43 ? 75.893 -24.149 -10.029 1.00 41.71 763 THR B CA 1
ATOM 1407 C C . THR B 1 43 ? 74.656 -24.591 -10.791 1.00 40.62 763 THR B C 1
ATOM 1408 O O . THR B 1 43 ? 73.601 -23.968 -10.628 1.00 47.16 763 THR B O 1
ATOM 1412 N N . PHE B 1 44 ? 74.749 -25.641 -11.606 1.00 40.14 764 PHE B N 1
ATOM 1413 C CA . PHE B 1 44 ? 73.565 -26.112 -12.315 1.00 41.12 764 PHE B CA 1
ATOM 1414 C C . PHE B 1 44 ? 72.471 -26.519 -11.330 1.00 42.43 764 PHE B C 1
ATOM 1415 O O . PHE B 1 44 ? 72.738 -26.998 -10.221 1.00 36.72 764 PHE B O 1
ATOM 1423 N N . LEU B 1 45 ? 71.227 -26.302 -11.744 1.00 39.98 765 LEU B N 1
ATOM 1424 C CA . LEU B 1 45 ? 70.084 -26.519 -10.867 1.00 38.17 765 LEU B CA 1
ATOM 1425 C C . LEU B 1 45 ? 69.713 -27.993 -10.828 1.00 35.16 765 LEU B C 1
ATOM 1426 O O . LEU B 1 45 ? 69.799 -28.703 -11.837 1.00 37.49 765 LEU B O 1
ATOM 1431 N N . THR B 1 46 ? 69.300 -28.454 -9.653 1.00 43.41 766 THR B N 1
ATOM 1432 C CA . THR B 1 46 ? 68.912 -29.847 -9.475 1.00 41.99 766 THR B CA 1
ATOM 1433 C C . THR B 1 46 ? 67.948 -29.936 -8.298 1.00 37.89 766 THR B C 1
ATOM 1434 O O . THR B 1 46 ? 67.573 -28.929 -7.695 1.00 38.29 766 THR B O 1
ATOM 1438 N N . ARG B 1 47 ? 67.557 -31.162 -7.968 1.00 37.92 767 ARG B N 1
ATOM 1439 C CA . ARG B 1 47 ? 66.798 -31.429 -6.760 1.00 37.77 767 ARG B CA 1
ATOM 1440 C C . ARG B 1 47 ? 67.378 -32.660 -6.087 1.00 35.28 767 ARG B C 1
ATOM 1441 O O . ARG B 1 47 ? 68.048 -33.479 -6.719 1.00 39.10 767 ARG B O 1
ATOM 1449 N N A LEU B 1 48 ? 67.118 -32.781 -4.791 0.60 36.94 768 LEU B N 1
ATOM 1450 N N B LEU B 1 48 ? 67.123 -32.770 -4.786 0.40 38.01 768 LEU B N 1
ATOM 1451 C CA A LEU B 1 48 ? 67.592 -33.934 -4.039 0.60 40.21 768 LEU B CA 1
ATOM 1452 C CA B LEU B 1 48 ? 67.541 -33.948 -4.042 0.40 40.15 768 LEU B CA 1
ATOM 1453 C C A LEU B 1 48 ? 66.860 -35.203 -4.469 0.60 41.75 768 LEU B C 1
ATOM 1454 C C B LEU B 1 48 ? 66.860 -35.194 -4.586 0.40 41.74 768 LEU B C 1
ATOM 1455 O O A LEU B 1 48 ? 65.632 -35.210 -4.615 0.60 45.82 768 LEU B O 1
ATOM 1456 O O B LEU B 1 48 ? 65.676 -35.178 -4.934 0.40 44.92 768 LEU B O 1
ATOM 1465 N N . ARG B 1 49 ? 67.625 -36.275 -4.671 1.00 42.92 769 ARG B N 1
ATOM 1466 C CA . ARG B 1 49 ? 67.064 -37.572 -5.018 1.00 41.77 769 ARG B CA 1
ATOM 1467 C C . ARG B 1 49 ? 66.320 -38.131 -3.814 1.00 43.10 769 ARG B C 1
ATOM 1468 O O . ARG B 1 49 ? 66.856 -38.157 -2.702 1.00 44.70 769 ARG B O 1
ATOM 1476 N N . SER B 1 50 ? 65.077 -38.567 -4.028 1.00 38.69 770 SER B N 1
ATOM 1477 C CA . SER B 1 50 ? 64.236 -39.013 -2.923 1.00 44.67 770 SER B CA 1
ATOM 1478 C C . SER B 1 50 ? 63.960 -40.504 -2.918 1.00 46.87 770 SER B C 1
ATOM 1479 O O . SER B 1 50 ? 63.745 -41.073 -1.847 1.00 63.61 770 SER B O 1
ATOM 1482 N N . LEU B 1 51 ? 63.927 -41.138 -4.074 1.00 40.37 771 LEU B N 1
ATOM 1483 C CA . LEU B 1 51 ? 63.595 -42.541 -4.197 1.00 40.28 771 LEU B CA 1
ATOM 1484 C C . LEU B 1 51 ? 64.826 -43.348 -4.592 1.00 38.76 771 LEU B C 1
ATOM 1485 O O . LEU B 1 51 ? 65.807 -42.798 -5.106 1.00 37.34 771 LEU B O 1
ATOM 1490 N N . PRO B 1 52 ? 64.817 -44.657 -4.350 1.00 44.27 772 PRO B N 1
ATOM 1491 C CA . PRO B 1 52 ? 65.932 -45.498 -4.797 1.00 49.72 772 PRO B CA 1
ATOM 1492 C C . PRO B 1 52 ? 66.020 -45.543 -6.314 1.00 40.81 772 PRO B C 1
ATOM 1493 O O . PRO B 1 52 ? 65.130 -45.105 -7.044 1.00 37.47 772 PRO B O 1
ATOM 1497 N N . SER B 1 53 ? 67.145 -46.073 -6.790 1.00 41.09 773 SER B N 1
ATOM 1498 C CA . SER B 1 53 ? 67.353 -46.216 -8.223 1.00 34.32 773 SER B CA 1
ATOM 1499 C C . SER B 1 53 ? 66.253 -47.057 -8.863 1.00 38.25 773 SER B C 1
ATOM 1500 O O . SER B 1 53 ? 65.786 -48.048 -8.296 1.00 43.96 773 SER B O 1
ATOM 1503 N N . ASN B 1 54 ? 65.835 -46.649 -10.057 1.00 39.88 774 ASN B N 1
ATOM 1504 C CA . ASN B 1 54 ? 64.948 -47.448 -10.886 1.00 36.60 774 ASN B CA 1
ATOM 1505 C C . ASN B 1 54 ? 65.712 -48.253 -11.922 1.00 31.33 774 ASN B C 1
ATOM 1506 O O . ASN B 1 54 ? 65.096 -48.841 -12.814 1.00 31.66 774 ASN B O 1
ATOM 1511 N N . HIS B 1 55 ? 67.046 -48.284 -11.827 1.00 31.48 775 HIS B N 1
ATOM 1512 C CA . HIS B 1 55 ? 67.878 -49.107 -12.704 1.00 37.48 775 HIS B CA 1
ATOM 1513 C C . HIS B 1 55 ? 67.617 -48.789 -14.174 1.00 29.30 775 HIS B C 1
ATOM 1514 O O . HIS B 1 55 ? 67.293 -49.666 -14.979 1.00 36.20 775 HIS B O 1
ATOM 1521 N N . LEU B 1 56 ? 67.741 -47.506 -14.511 1.00 27.66 776 LEU B N 1
ATOM 1522 C CA . LEU B 1 56 ? 67.608 -47.070 -15.886 1.00 31.97 776 LEU B CA 1
ATOM 1523 C C . LEU B 1 56 ? 68.619 -47.802 -16.760 1.00 35.75 776 LEU B C 1
ATOM 1524 O O . LEU B 1 56 ? 69.713 -48.136 -16.299 1.00 36.32 776 LEU B O 1
ATOM 1529 N N . PRO B 1 57 ? 68.284 -48.061 -18.024 1.00 32.34 777 PRO B N 1
ATOM 1530 C CA . PRO B 1 57 ? 69.322 -48.462 -18.978 1.00 32.62 777 PRO B CA 1
ATOM 1531 C C . PRO B 1 57 ? 70.336 -47.341 -19.111 1.00 29.59 777 PRO B C 1
ATOM 1532 O O . PRO B 1 57 ? 70.035 -46.171 -18.865 1.00 31.06 777 PRO B O 1
ATOM 1536 N N . GLN B 1 58 ? 71.553 -47.699 -19.491 1.00 37.32 778 GLN B N 1
ATOM 1537 C CA . GLN B 1 58 ? 72.530 -46.661 -19.744 1.00 33.08 778 GLN B CA 1
ATOM 1538 C C . GLN B 1 58 ? 72.138 -45.878 -20.995 1.00 36.82 778 GLN B C 1
ATOM 1539 O O . GLN B 1 58 ? 71.502 -46.423 -21.902 1.00 32.42 778 GLN B O 1
ATOM 1545 N N . PRO B 1 59 ? 72.506 -44.599 -21.070 1.00 40.02 779 PRO B N 1
ATOM 1546 C CA . PRO B 1 59 ? 72.295 -43.855 -22.316 1.00 40.49 779 PRO B CA 1
ATOM 1547 C C . PRO B 1 59 ? 73.035 -44.540 -23.450 1.00 37.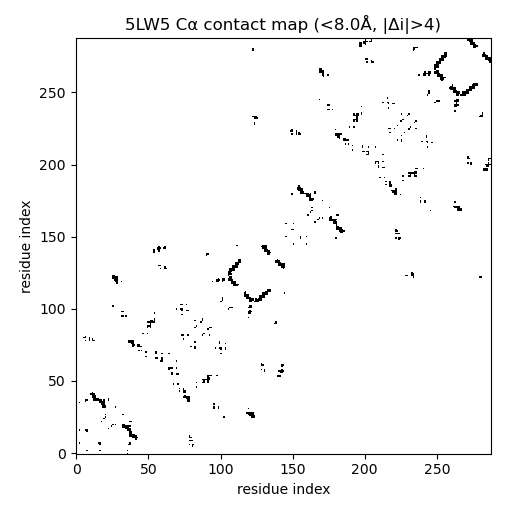32 779 PRO B C 1
ATOM 1548 O O . PRO B 1 59 ? 74.054 -45.199 -23.239 1.00 38.01 779 PRO B O 1
ATOM 1552 N N . THR B 1 60 ? 72.499 -44.402 -24.664 1.00 34.91 780 THR B N 1
ATOM 1553 C CA . THR B 1 60 ? 73.198 -44.947 -25.821 1.00 40.85 780 THR B CA 1
ATOM 1554 C C . THR B 1 60 ? 74.551 -44.273 -25.992 1.00 38.35 780 THR B C 1
ATOM 1555 O O . THR B 1 60 ? 75.561 -44.938 -26.251 1.00 34.59 780 THR B O 1
ATOM 1559 N N . LEU B 1 61 ? 74.593 -42.953 -25.812 1.00 35.73 781 LEU B N 1
ATOM 1560 C CA . LEU B 1 61 ? 75.843 -42.197 -25.803 1.00 35.20 781 LEU B CA 1
ATOM 1561 C C . LEU B 1 61 ? 76.381 -42.191 -24.373 1.00 35.83 781 LEU B C 1
ATOM 1562 O O . LEU B 1 61 ? 76.172 -41.261 -23.593 1.00 33.30 781 LEU B O 1
ATOM 1567 N N . ASN B 1 62 ? 77.090 -43.265 -24.023 1.00 38.06 782 ASN B N 1
ATOM 1568 C CA . ASN B 1 62 ? 77.551 -43.466 -22.655 1.00 34.57 782 ASN B CA 1
ATOM 1569 C C . ASN B 1 62 ? 79.061 -43.302 -22.526 1.00 36.24 782 ASN B C 1
ATOM 1570 O O . ASN B 1 62 ? 79.657 -43.821 -21.579 1.00 39.88 782 ASN B O 1
ATOM 1575 N N . CYS B 1 63 ? 79.680 -42.575 -23.453 1.00 28.07 783 CYS B N 1
ATOM 1576 C CA . CYS B 1 63 ? 81.139 -42.475 -23.498 1.00 28.19 783 CYS B CA 1
ATOM 1577 C C . CYS B 1 63 ? 81.706 -41.717 -22.301 1.00 39.37 783 CYS B C 1
ATOM 1578 O O . CYS B 1 63 ? 82.887 -41.896 -21.982 1.00 36.85 783 CYS B O 1
ATOM 1581 N N . LEU B 1 64 ? 80.901 -40.890 -21.619 1.00 35.08 784 LEU B N 1
ATOM 1582 C CA . LEU B 1 64 ? 81.37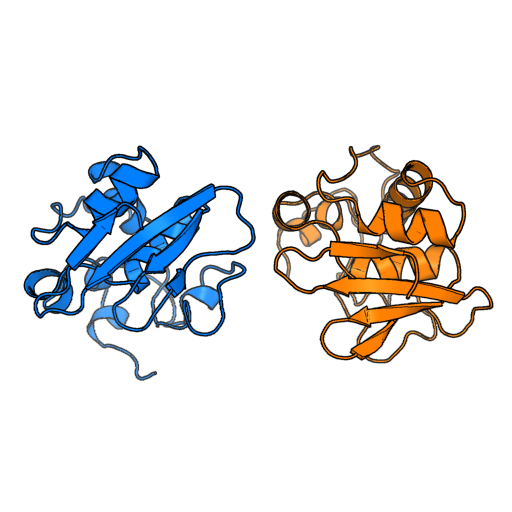4 -40.314 -20.363 1.00 32.17 784 LEU B CA 1
ATOM 1583 C C . LEU B 1 64 ? 81.583 -41.399 -19.316 1.00 34.43 784 LEU B C 1
ATOM 1584 O O . LEU B 1 64 ? 82.562 -41.365 -18.561 1.00 32.94 784 LEU B O 1
ATOM 1589 N N . LEU B 1 65 ? 80.668 -42.369 -19.246 1.00 31.70 785 LEU B N 1
ATOM 1590 C CA . LEU B 1 65 ? 80.864 -43.482 -18.325 1.00 30.50 785 LEU B CA 1
ATOM 1591 C C . LEU B 1 65 ? 82.102 -44.291 -18.708 1.00 29.36 785 LEU B C 1
ATOM 1592 O O . LEU B 1 65 ? 82.918 -44.638 -17.846 1.00 34.49 785 LEU B O 1
ATOM 1597 N N . SER B 1 66 ? 82.258 -44.602 -20.000 1.00 30.75 786 SER B N 1
ATOM 1598 C CA . SER B 1 66 ? 83.432 -45.357 -20.447 1.00 34.25 786 SER B CA 1
ATOM 1599 C C . SER B 1 66 ? 84.724 -44.635 -20.093 1.00 34.87 786 SER B C 1
ATOM 1600 O O . SER B 1 66 ? 85.711 -45.266 -19.682 1.00 36.07 786 SER B O 1
ATOM 1603 N N . ALA B 1 67 ? 84.751 -43.315 -20.276 1.00 33.64 787 ALA B N 1
ATOM 1604 C CA . ALA B 1 67 ? 85.985 -42.571 -20.037 1.00 36.24 787 ALA B CA 1
ATOM 1605 C C . ALA B 1 67 ? 86.314 -42.546 -18.554 1.00 34.98 787 ALA B C 1
ATOM 1606 O O . ALA B 1 67 ? 87.454 -42.824 -18.153 1.00 36.19 787 ALA B O 1
ATOM 1608 N N . VAL B 1 68 ? 85.316 -42.225 -17.726 1.00 34.68 788 VAL B N 1
ATOM 1609 C CA . VAL B 1 68 ? 85.502 -42.188 -16.281 1.00 31.12 788 VAL B CA 1
ATOM 1610 C C . VAL B 1 68 ? 85.816 -43.578 -15.751 1.00 38.60 788 VAL B C 1
ATOM 1611 O O . VAL B 1 68 ? 86.628 -43.741 -14.830 1.00 37.82 788 VAL B O 1
ATOM 1615 N N . SER B 1 69 ? 85.203 -44.605 -16.346 1.00 38.65 789 SER B N 1
ATOM 1616 C CA . SER B 1 69 ? 85.478 -45.982 -15.942 1.00 40.01 789 SER B CA 1
ATOM 1617 C C . SER B 1 69 ? 86.942 -46.346 -16.171 1.00 41.40 789 SER B C 1
ATOM 1618 O O . SER B 1 69 ? 87.611 -46.862 -15.269 1.00 41.91 789 SER B O 1
ATOM 1621 N N . ASP B 1 70 ? 87.452 -46.093 -17.382 1.00 38.34 790 ASP B N 1
ATOM 1622 C CA . ASP B 1 70 ? 88.847 -46.400 -17.685 1.00 45.09 790 ASP B CA 1
ATOM 1623 C C . ASP B 1 70 ? 89.790 -45.740 -16.687 1.00 44.36 790 ASP B C 1
ATOM 1624 O O . ASP B 1 70 ? 90.798 -46.333 -16.283 1.00 47.99 790 ASP B O 1
ATOM 1629 N N . GLN B 1 71 ? 89.471 -44.515 -16.266 1.00 39.72 791 GLN B N 1
ATOM 1630 C CA . GLN B 1 71 ? 90.389 -43.764 -15.415 1.00 42.81 791 GLN B CA 1
ATOM 1631 C C . GLN B 1 71 ? 90.296 -44.168 -13.951 1.00 46.10 791 GLN B C 1
ATOM 1632 O O . GLN B 1 71 ? 91.278 -44.028 -13.217 1.00 45.88 791 GLN B O 1
ATOM 1638 N N . THR B 1 72 ? 89.138 -44.658 -13.502 1.00 43.55 792 THR B N 1
ATOM 1639 C CA . THR B 1 72 ? 88.913 -44.942 -12.093 1.00 43.90 792 THR B CA 1
ATOM 1640 C C . THR B 1 72 ? 88.861 -46.428 -11.768 1.00 41.71 792 THR B C 1
ATOM 1641 O O . THR B 1 72 ? 88.944 -46.784 -10.588 1.00 49.83 792 THR B O 1
ATOM 1645 N N . LYS B 1 73 ? 88.734 -47.293 -12.775 1.00 42.31 793 LYS B N 1
ATOM 1646 C CA . LYS B 1 73 ? 88.589 -48.739 -12.622 1.00 42.06 793 LYS B CA 1
ATOM 1647 C C . LYS B 1 73 ? 87.278 -49.125 -11.949 1.00 47.83 793 LYS B C 1
ATOM 1648 O O . LYS B 1 73 ? 87.140 -50.245 -11.447 1.00 47.70 793 LYS B O 1
ATOM 1654 N N . VAL B 1 74 ? 86.319 -48.213 -11.923 1.00 40.99 794 VAL B N 1
ATOM 1655 C CA . VAL B 1 74 ? 84.945 -48.517 -11.544 1.00 43.60 794 VAL B CA 1
ATOM 1656 C C . VAL B 1 74 ? 84.172 -48.831 -12.815 1.00 44.50 794 VAL B C 1
ATOM 1657 O O . VAL B 1 74 ? 84.319 -48.139 -13.828 1.00 41.83 794 VAL B O 1
ATOM 1661 N N . SER B 1 75 ? 83.358 -49.883 -12.773 1.00 44.49 795 SER B N 1
ATOM 1662 C CA . SER B 1 75 ? 82.621 -50.295 -13.956 1.00 44.43 795 SER B CA 1
ATOM 1663 C C . SER B 1 75 ? 81.587 -49.240 -14.337 1.00 40.90 795 SER B C 1
ATOM 1664 O O . SER B 1 75 ? 81.092 -48.480 -13.496 1.00 39.20 795 SER B O 1
ATOM 1667 N N . GLU B 1 76 ? 81.262 -49.194 -15.629 1.00 34.53 796 GLU B N 1
ATOM 1668 C CA . GLU B 1 76 ? 80.300 -48.206 -16.101 1.00 39.53 796 GLU B CA 1
ATOM 1669 C C . GLU B 1 76 ? 78.930 -48.417 -15.469 1.00 39.63 796 GLU B C 1
ATOM 1670 O O . GLU B 1 76 ? 78.188 -47.451 -15.250 1.00 39.09 796 GLU B O 1
ATOM 1676 N N . GLU B 1 77 ? 78.590 -49.667 -15.150 1.00 44.19 797 GLU B N 1
ATOM 1677 C CA . GLU B 1 77 ? 77.304 -49.947 -14.522 1.00 48.85 797 GLU B CA 1
ATOM 1678 C C . GLU B 1 77 ? 77.252 -49.374 -13.113 1.00 44.01 797 GLU B C 1
ATOM 1679 O O . GLU B 1 77 ? 76.238 -48.788 -12.709 1.00 38.99 797 GLU B O 1
ATOM 1685 N N . HIS B 1 78 ? 78.344 -49.514 -12.357 1.00 40.59 798 HIS B N 1
ATOM 1686 C CA . HIS B 1 78 ? 78.386 -48.967 -11.005 1.00 41.07 798 HIS B CA 1
ATOM 1687 C C . HIS B 1 78 ? 78.412 -47.443 -11.016 1.00 36.74 798 HIS B C 1
ATOM 1688 O O . HIS B 1 78 ? 77.779 -46.807 -10.165 1.00 39.11 798 HIS B O 1
ATOM 1695 N N . LEU B 1 79 ? 79.136 -46.839 -11.963 1.00 35.33 799 LEU B N 1
ATOM 1696 C CA . LEU B 1 79 ? 79.076 -45.387 -12.117 1.00 31.94 799 LEU B CA 1
ATOM 1697 C C . LEU B 1 79 ? 77.646 -44.927 -12.373 1.00 34.07 799 LEU B C 1
ATOM 1698 O O . LEU B 1 79 ? 77.184 -43.936 -11.796 1.00 29.96 799 LEU B O 1
ATOM 1703 N N . TRP B 1 80 ? 76.939 -45.641 -13.245 1.00 35.72 800 TRP B N 1
ATOM 1704 C CA . TRP B 1 80 ? 75.586 -45.257 -13.632 1.00 31.77 800 TRP B CA 1
ATOM 1705 C C . TRP B 1 80 ? 74.594 -45.453 -12.487 1.00 33.13 800 TRP B C 1
ATO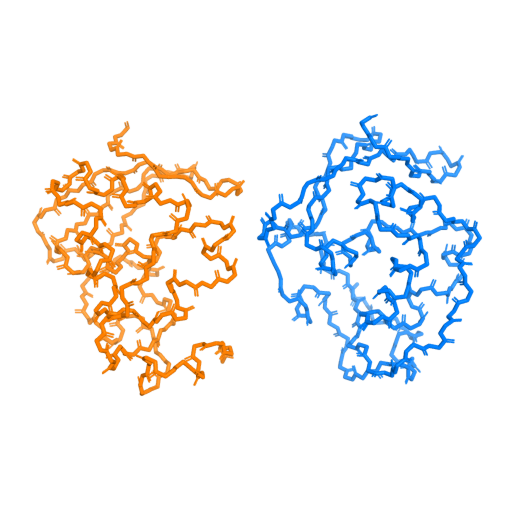M 1706 O O . TRP B 1 80 ? 73.710 -44.613 -12.272 1.00 30.85 800 TRP B O 1
ATOM 1717 N N . GLU B 1 81 ? 74.726 -46.544 -11.730 1.00 34.19 801 GLU B N 1
ATOM 1718 C CA . GLU B 1 81 ? 73.896 -46.705 -10.541 1.00 39.68 801 GLU B CA 1
ATOM 1719 C C . GLU B 1 81 ? 74.202 -45.629 -9.510 1.00 35.27 801 GLU B C 1
ATOM 1720 O O . GLU B 1 81 ? 73.293 -45.112 -8.852 1.00 33.01 801 GLU B O 1
ATOM 1726 N N . SER B 1 82 ? 75.479 -45.272 -9.347 1.00 36.42 802 SER B N 1
ATOM 1727 C CA . SER B 1 82 ? 75.791 -44.197 -8.413 1.00 35.32 802 SER B CA 1
ATOM 1728 C C . SER B 1 82 ? 75.092 -42.904 -8.816 1.00 31.45 802 SER B C 1
ATOM 1729 O O . SER B 1 82 ? 74.512 -42.217 -7.969 1.00 36.84 802 SER B O 1
ATOM 1732 N N . LEU B 1 83 ? 75.118 -42.567 -10.109 1.00 29.81 803 LEU B N 1
ATOM 1733 C CA . LEU B 1 83 ? 74.388 -41.391 -10.577 1.00 29.55 803 LEU B CA 1
ATOM 1734 C C . LEU B 1 83 ? 72.915 -41.445 -10.182 1.00 30.51 803 LEU B C 1
ATOM 1735 O O . LEU B 1 83 ? 72.318 -40.415 -9.856 1.00 28.79 803 LEU B O 1
ATOM 1740 N N . GLN B 1 84 ? 72.321 -42.637 -10.183 1.00 28.03 804 GLN B N 1
ATOM 1741 C CA . GLN B 1 84 ? 70.911 -42.791 -9.846 1.00 28.97 804 GLN B CA 1
ATOM 1742 C C . GLN B 1 84 ? 70.637 -42.677 -8.357 1.00 29.92 804 GLN B C 1
ATOM 1743 O O . GLN B 1 84 ? 69.465 -42.685 -7.956 1.00 35.56 804 GLN B O 1
ATOM 1749 N N . THR B 1 85 ? 71.676 -42.568 -7.530 1.00 32.36 805 THR B N 1
ATOM 1750 C CA . THR B 1 85 ? 71.514 -42.312 -6.111 1.00 37.65 805 THR B CA 1
ATOM 1751 C C . THR B 1 85 ? 71.560 -40.830 -5.765 1.00 38.12 805 THR B C 1
ATOM 1752 O O . THR B 1 85 ? 71.187 -40.466 -4.648 1.00 41.19 805 THR B O 1
ATOM 1756 N N . ILE B 1 86 ? 72.013 -39.964 -6.676 1.00 32.65 806 ILE B N 1
ATOM 1757 C CA . ILE B 1 86 ? 72.144 -38.550 -6.331 1.00 34.79 806 ILE B CA 1
ATOM 1758 C C . ILE B 1 86 ? 71.345 -37.642 -7.264 1.00 35.33 806 ILE B C 1
ATOM 1759 O O . ILE B 1 86 ? 70.942 -36.542 -6.872 1.00 43.79 806 ILE B O 1
ATOM 1764 N N . LEU B 1 87 ? 71.109 -38.078 -8.495 1.00 35.37 807 LEU B N 1
ATOM 1765 C CA . LEU B 1 87 ? 70.373 -37.198 -9.393 1.00 28.09 807 LEU B CA 1
ATOM 1766 C C . LEU B 1 87 ? 68.997 -37.774 -9.696 1.00 29.39 807 LEU B C 1
ATOM 1767 O O . LEU B 1 87 ? 68.860 -38.990 -9.873 1.00 31.14 807 LEU B O 1
ATOM 1772 N N . PRO B 1 88 ? 67.972 -36.925 -9.751 1.00 32.76 808 PRO B N 1
ATOM 1773 C CA . PRO B 1 88 ? 66.638 -37.385 -10.174 1.00 31.84 808 PRO B CA 1
ATOM 1774 C C . PRO B 1 88 ? 66.671 -38.001 -11.565 1.00 30.07 808 PRO B C 1
ATOM 1775 O O . PRO B 1 88 ? 67.483 -37.627 -12.416 1.00 29.11 808 PRO B O 1
ATOM 1779 N N . ASP B 1 89 ? 65.756 -38.947 -11.804 1.00 25.97 809 ASP B N 1
ATOM 1780 C CA . ASP B 1 89 ? 65.691 -39.586 -13.115 1.00 29.65 809 ASP B CA 1
ATOM 1781 C C . ASP B 1 89 ? 65.555 -38.569 -14.242 1.00 25.48 809 ASP B C 1
ATOM 1782 O O . ASP B 1 89 ? 66.074 -38.794 -15.343 1.00 27.40 809 ASP B O 1
ATOM 1787 N N . SER B 1 90 ? 64.846 -37.458 -13.997 1.00 26.88 810 SER B N 1
ATOM 1788 C CA . SER B 1 90 ? 64.575 -36.483 -15.050 1.00 28.27 810 SER B CA 1
ATOM 1789 C C . SER B 1 90 ? 65.842 -35.794 -15.531 1.00 30.88 810 SER B C 1
ATOM 1790 O O . SER B 1 90 ? 65.823 -35.145 -16.580 1.00 27.06 810 SER B O 1
ATOM 1793 N N . GLN B 1 91 ? 66.926 -35.899 -14.775 1.00 27.04 811 GLN B N 1
ATOM 1794 C CA . GLN B 1 91 ? 68.219 -35.386 -15.198 1.00 25.38 811 GLN B CA 1
ATOM 1795 C C . GLN B 1 91 ? 69.139 -36.486 -15.699 1.00 32.20 811 GLN B C 1
ATOM 1796 O O . GLN B 1 91 ? 70.291 -36.207 -16.041 1.00 30.07 811 GLN B O 1
ATOM 1802 N N . LEU B 1 92 ? 68.660 -37.724 -15.765 1.00 30.49 812 LEU B N 1
ATOM 1803 C CA . LEU B 1 92 ? 69.487 -38.842 -16.204 1.00 29.74 812 LEU B CA 1
ATOM 1804 C C . LEU B 1 92 ? 68.973 -39.490 -17.475 1.00 27.67 812 LEU B C 1
ATOM 1805 O O . LEU B 1 92 ? 69.771 -39.893 -18.329 1.00 29.38 812 LEU B O 1
ATOM 1810 N N . SER B 1 93 ? 67.652 -39.593 -17.620 1.00 23.25 813 SER B N 1
ATOM 1811 C CA . SER B 1 93 ? 67.021 -40.172 -18.802 1.00 25.55 813 SER B CA 1
ATOM 1812 C C . SER B 1 93 ? 65.932 -39.206 -19.255 1.00 27.36 813 SER B C 1
ATOM 1813 O O . SER B 1 93 ? 64.825 -39.196 -18.701 1.00 28.32 813 SER B O 1
ATOM 1816 N N . ASN B 1 94 ? 66.263 -38.387 -20.247 1.00 24.15 814 ASN B N 1
ATOM 1817 C CA . ASN B 1 94 ? 65.370 -37.376 -20.785 1.00 25.29 814 ASN B CA 1
ATOM 1818 C C . ASN B 1 94 ? 65.679 -37.213 -22.264 1.00 28.16 814 ASN B C 1
ATOM 1819 O O . ASN B 1 94 ? 66.573 -37.869 -22.808 1.00 25.66 814 ASN B O 1
ATOM 1824 N N . GLU B 1 95 ? 64.934 -36.317 -22.917 1.00 27.33 815 GLU B N 1
ATOM 1825 C CA . GLU B 1 95 ? 65.102 -36.133 -24.352 1.00 26.80 815 GLU B CA 1
ATOM 1826 C C . GLU B 1 95 ? 66.503 -35.635 -24.706 1.00 30.60 815 GLU B C 1
ATOM 1827 O O . GLU B 1 95 ? 67.011 -35.940 -25.790 1.00 31.67 815 GLU B O 1
ATOM 1833 N N . GLU B 1 96 ? 67.147 -34.874 -23.821 1.00 25.86 816 GLU B N 1
ATOM 1834 C CA . GLU B 1 96 ? 68.494 -34.414 -24.152 1.00 26.08 816 GLU B CA 1
ATOM 1835 C C . GLU B 1 96 ? 69.536 -35.506 -23.951 1.00 25.97 816 GLU B C 1
ATOM 1836 O O . GLU B 1 96 ? 70.383 -35.719 -24.829 1.00 29.47 816 GLU B O 1
ATOM 1842 N N . THR B 1 97 ? 69.511 -36.204 -22.810 1.00 25.15 817 THR B N 1
ATOM 1843 C CA . THR B 1 97 ? 70.527 -37.240 -22.617 1.00 27.29 817 THR B CA 1
ATOM 1844 C C . THR B 1 97 ? 70.372 -38.371 -23.623 1.00 33.25 817 THR B C 1
ATOM 1845 O O . THR B 1 97 ? 71.366 -39.002 -23.999 1.00 28.89 817 THR B O 1
ATOM 1849 N N . ASN B 1 98 ? 69.152 -38.638 -24.084 1.00 30.40 818 ASN B N 1
ATOM 1850 C CA . ASN B 1 98 ? 68.926 -39.738 -25.007 1.00 24.52 818 ASN B CA 1
ATOM 1851 C C . ASN B 1 98 ? 69.019 -39.324 -26.474 1.00 34.48 818 ASN B C 1
ATOM 1852 O O . ASN B 1 98 ? 68.745 -40.147 -27.357 1.00 34.27 818 ASN B O 1
ATOM 1857 N N . THR B 1 99 ? 69.424 -38.081 -26.757 1.00 29.52 819 THR B N 1
ATOM 1858 C CA . THR B 1 99 ? 69.853 -37.686 -28.090 1.00 27.56 819 THR B CA 1
ATOM 1859 C C . THR B 1 99 ? 71.284 -37.171 -28.122 1.00 31.54 819 THR B C 1
ATOM 1860 O O . THR B 1 99 ? 71.940 -37.284 -29.158 1.00 33.87 819 THR B O 1
ATOM 1864 N N . LEU B 1 100 ? 71.785 -36.624 -27.011 1.00 27.21 820 LEU B N 1
ATOM 1865 C CA . LEU B 1 100 ? 73.076 -35.952 -26.968 1.00 28.79 820 LEU B CA 1
ATOM 1866 C C . LEU B 1 100 ? 74.046 -36.57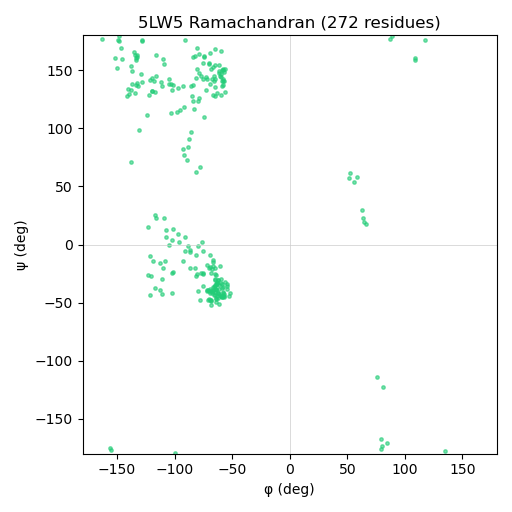1 -25.976 1.00 26.65 820 LEU B C 1
ATOM 1867 O O . LEU B 1 100 ? 75.223 -36.203 -25.988 1.00 28.84 820 LEU B O 1
ATOM 1872 N N . GLY B 1 101 ? 73.591 -37.483 -25.124 1.00 27.45 821 GLY B N 1
ATOM 1873 C CA . GLY B 1 101 ? 74.430 -38.111 -24.122 1.00 26.79 821 GLY B CA 1
ATOM 1874 C C . GLY B 1 101 ? 74.556 -37.303 -22.843 1.00 26.13 821 GLY B C 1
ATOM 1875 O O . GLY B 1 101 ? 73.885 -36.292 -22.620 1.00 30.15 821 GLY B O 1
ATOM 1876 N N . LEU B 1 102 ? 75.470 -37.766 -21.990 1.00 30.60 822 LEU B N 1
ATOM 1877 C CA . LEU B 1 102 ? 75.703 -37.131 -20.705 1.00 28.96 822 LEU B CA 1
ATOM 1878 C C . LEU B 1 102 ? 76.590 -35.897 -20.871 1.00 28.80 822 LEU B C 1
ATOM 1879 O O . LEU B 1 102 ? 77.174 -35.649 -21.929 1.00 29.30 822 LEU B O 1
ATOM 1884 N N . SER B 1 103 ? 76.684 -35.110 -19.805 1.00 29.17 823 SER B N 1
ATOM 1885 C CA . SER B 1 103 ? 77.324 -33.803 -19.872 1.00 32.99 823 SER B CA 1
ATOM 1886 C C . SER B 1 103 ? 78.369 -33.704 -18.770 1.00 30.70 823 SER B C 1
ATOM 1887 O O . SER B 1 103 ? 78.500 -34.597 -17.931 1.00 29.12 823 SER B O 1
ATOM 1890 N N . THR B 1 104 ? 79.121 -32.603 -18.763 1.00 31.12 824 THR B N 1
ATOM 1891 C CA . THR B 1 104 ? 80.054 -32.403 -17.661 1.00 30.26 824 THR B CA 1
ATOM 1892 C C . THR B 1 104 ? 79.348 -32.185 -16.328 1.00 29.65 824 THR B C 1
ATOM 1893 O O . THR B 1 104 ? 79.986 -32.318 -15.282 1.00 32.60 824 THR B O 1
ATOM 1897 N N . GLU B 1 105 ? 78.031 -31.919 -16.322 1.00 29.81 825 GLU B N 1
ATOM 1898 C CA . GLU B 1 105 ? 77.323 -31.874 -15.053 1.00 32.82 825 GLU B CA 1
ATOM 1899 C C . GLU B 1 105 ? 77.243 -33.263 -14.425 1.00 31.53 825 GLU B C 1
ATOM 1900 O O . GLU B 1 105 ? 77.412 -33.405 -13.211 1.00 29.43 825 GLU B O 1
ATOM 1906 N N . HIS B 1 106 ? 77.010 -34.301 -15.236 1.00 26.35 826 HIS B N 1
ATOM 1907 C CA . HIS B 1 106 ? 77.066 -35.664 -14.718 1.00 25.95 826 HIS B CA 1
ATOM 1908 C C . HIS B 1 106 ? 78.469 -36.017 -14.240 1.00 26.45 826 HIS B C 1
ATOM 1909 O O . HIS B 1 106 ? 78.624 -36.776 -13.273 1.00 31.85 826 HIS B O 1
ATOM 1916 N N . LEU B 1 107 ? 79.492 -35.487 -14.912 1.00 26.81 827 LEU B N 1
ATOM 1917 C CA . LEU B 1 107 ? 80.861 -35.689 -14.455 1.00 33.18 827 LEU B CA 1
ATOM 1918 C C . LEU B 1 107 ? 81.074 -35.069 -13.081 1.00 30.10 827 LEU B C 1
ATOM 1919 O O . LEU B 1 107 ? 81.705 -35.676 -12.206 1.00 30.00 827 LEU B O 1
ATOM 1924 N N . THR B 1 108 ? 80.569 -33.851 -12.878 1.00 28.79 828 THR B N 1
ATOM 1925 C CA . THR B 1 108 ? 80.656 -33.228 -11.561 1.00 34.53 828 THR B CA 1
ATOM 1926 C C . THR B 1 108 ? 79.998 -34.098 -10.499 1.00 36.89 828 THR B C 1
ATOM 1927 O O . THR B 1 108 ? 80.563 -34.317 -9.421 1.00 34.77 828 THR B O 1
ATOM 1931 N N . ALA B 1 109 ? 78.803 -34.618 -10.792 1.00 31.63 829 ALA B N 1
ATOM 1932 C CA . ALA B 1 109 ? 78.130 -35.503 -9.847 1.00 30.99 829 ALA B CA 1
ATOM 1933 C C . ALA B 1 109 ? 78.976 -36.727 -9.522 1.00 33.92 829 ALA B C 1
ATOM 1934 O O . ALA B 1 109 ? 79.106 -37.110 -8.353 1.00 36.16 829 ALA B O 1
ATOM 1936 N N . LEU B 1 110 ? 79.561 -37.359 -10.547 1.00 30.53 830 LEU B N 1
ATOM 1937 C CA . LEU B 1 110 ? 80.393 -38.535 -10.307 1.00 29.48 830 LEU B CA 1
ATOM 1938 C C . LEU B 1 110 ? 81.615 -38.169 -9.484 1.00 33.22 830 LEU B C 1
ATOM 1939 O O . LEU B 1 110 ? 82.033 -38.927 -8.603 1.00 34.94 830 LEU B O 1
ATOM 1944 N N . ALA B 1 111 ? 82.179 -36.995 -9.752 1.00 34.60 831 ALA B N 1
ATOM 1945 C CA . ALA B 1 111 ? 83.382 -36.550 -9.055 1.00 37.09 831 ALA B CA 1
ATOM 1946 C C . ALA B 1 111 ? 83.117 -36.330 -7.570 1.00 40.35 831 ALA B C 1
ATOM 1947 O O . ALA B 1 111 ? 83.972 -36.630 -6.727 1.00 37.36 831 ALA B O 1
ATOM 1949 N N . HIS B 1 112 ? 81.940 -35.803 -7.228 1.00 35.17 832 HIS B N 1
ATOM 1950 C CA . HIS B 1 112 ? 81.543 -35.737 -5.826 1.00 38.55 832 HIS B CA 1
ATOM 1951 C C . HIS B 1 112 ? 81.389 -37.136 -5.240 1.00 40.55 832 HIS B C 1
ATOM 1952 O O . HIS B 1 112 ? 81.943 -37.443 -4.178 1.00 39.67 832 HIS B O 1
ATOM 1959 N N . LEU B 1 113 ? 80.645 -38.005 -5.933 1.00 38.36 833 LEU B N 1
ATOM 1960 C CA . LEU B 1 113 ? 80.382 -39.349 -5.424 1.00 39.31 833 LEU B CA 1
ATOM 1961 C C . LEU B 1 113 ? 81.660 -40.162 -5.240 1.00 41.95 833 LEU B C 1
ATOM 1962 O O . LEU B 1 113 ? 81.775 -40.937 -4.284 1.00 44.99 833 LEU B O 1
ATOM 1967 N N . TYR B 1 114 ? 82.622 -40.027 -6.153 1.00 41.04 834 TYR B N 1
ATOM 1968 C CA . TYR B 1 114 ? 83.811 -40.863 -6.111 1.00 44.75 834 TYR B CA 1
ATOM 1969 C C . TYR B 1 114 ? 85.038 -40.095 -5.653 1.00 43.51 834 TYR B C 1
ATOM 1970 O O . TYR B 1 114 ? 86.147 -40.643 -5.666 1.00 49.09 834 TYR B O 1
ATOM 1979 N N . ASN B 1 115 ? 84.856 -38.847 -5.230 1.00 40.92 835 ASN B N 1
ATOM 1980 C CA . ASN B 1 115 ? 85.920 -38.034 -4.651 1.00 39.27 835 ASN B CA 1
ATOM 1981 C C . ASN B 1 115 ? 87.141 -37.992 -5.566 1.00 41.67 835 ASN B C 1
ATOM 1982 O O . ASN B 1 115 ? 88.240 -38.427 -5.206 1.00 45.01 835 ASN B O 1
ATOM 1987 N N . PHE B 1 116 ? 86.940 -37.455 -6.768 1.00 38.23 836 PHE B N 1
ATOM 1988 C CA . PHE B 1 116 ? 88.076 -37.166 -7.633 1.00 40.09 836 PHE B CA 1
ATOM 1989 C C . PHE B 1 116 ? 87.918 -35.784 -8.247 1.00 39.47 836 PHE B C 1
ATOM 1990 O O . PHE B 1 116 ? 86.850 -35.171 -8.194 1.00 38.58 836 PHE B O 1
ATOM 1998 N N . GLN B 1 117 ? 89.013 -35.272 -8.808 1.00 37.52 837 GLN B N 1
ATOM 1999 C CA . GLN B 1 117 ? 88.945 -34.104 -9.672 1.00 36.79 837 GLN B CA 1
ATOM 2000 C C . GLN B 1 117 ? 89.466 -34.467 -11.052 1.00 40.88 837 GLN B C 1
ATOM 2001 O O . GLN B 1 117 ? 90.534 -35.076 -11.189 1.00 39.03 837 GLN B O 1
ATOM 2007 N N . ALA B 1 118 ? 88.708 -34.086 -12.067 1.00 35.66 838 ALA B N 1
ATOM 2008 C CA . ALA B 1 118 ? 89.009 -34.405 -13.447 1.00 33.08 838 ALA B CA 1
ATOM 2009 C C . ALA B 1 118 ? 89.598 -33.173 -14.114 1.00 39.03 838 ALA B C 1
ATOM 2010 O O . ALA B 1 118 ? 89.086 -32.062 -13.948 1.00 34.88 838 ALA B O 1
ATOM 2012 N N . THR B 1 119 ? 90.687 -33.358 -14.839 1.00 34.08 839 THR B N 1
ATOM 2013 C CA . THR B 1 119 ? 91.065 -32.376 -15.839 1.00 34.39 839 THR B CA 1
ATOM 2014 C C . THR B 1 119 ? 90.434 -32.797 -17.155 1.00 35.52 839 THR B C 1
ATOM 2015 O O . THR B 1 119 ? 90.723 -33.883 -17.670 1.00 36.88 839 THR B O 1
ATOM 2019 N N . VAL B 1 120 ? 89.565 -31.950 -17.686 1.00 34.82 840 VAL B N 1
ATOM 2020 C CA . VAL B 1 120 ? 88.884 -32.216 -18.943 1.00 32.28 840 VAL B CA 1
ATOM 2021 C C . VAL B 1 120 ? 89.557 -31.387 -20.025 1.00 33.20 840 VAL B C 1
ATOM 2022 O O . VAL B 1 120 ? 89.512 -30.153 -19.994 1.00 36.80 840 VAL B O 1
ATOM 2026 N N . TYR B 1 121 ? 90.217 -32.064 -20.966 1.00 37.80 841 TYR B N 1
ATOM 2027 C CA . TYR B 1 121 ? 90.897 -31.402 -22.076 1.00 39.76 841 TYR B CA 1
ATOM 2028 C C . TYR B 1 121 ? 89.880 -31.181 -23.185 1.00 40.37 841 TYR B C 1
ATOM 2029 O O . TYR B 1 121 ? 89.621 -32.077 -23.989 1.00 37.56 841 TYR B O 1
ATOM 2038 N N . SER B 1 122 ? 89.306 -29.981 -23.227 1.00 46.20 842 SER B N 1
ATOM 2039 C CA . SER B 1 122 ? 88.249 -29.647 -24.168 1.00 46.43 842 SER B CA 1
ATOM 2040 C C . SER B 1 122 ? 88.813 -28.867 -25.353 1.00 52.87 842 SER B C 1
ATOM 2041 O O . SER B 1 122 ? 90.020 -28.604 -25.456 1.00 48.18 842 SER B O 1
ATOM 2044 N N . ASP B 1 123 ? 87.910 -28.495 -26.267 1.00 53.07 843 ASP B N 1
ATOM 2045 C CA . ASP B 1 123 ? 88.308 -27.738 -27.449 1.00 48.53 843 ASP B CA 1
ATOM 2046 C C . ASP B 1 123 ? 88.833 -26.360 -27.079 1.00 51.55 843 ASP B C 1
ATOM 2047 O O . ASP B 1 123 ? 89.617 -25.773 -27.833 1.00 52.46 843 ASP B O 1
ATOM 2052 N N . ARG B 1 124 ? 88.409 -25.826 -25.934 1.00 50.44 844 ARG B N 1
ATOM 2053 C CA . ARG B 1 124 ? 88.888 -24.540 -25.450 1.00 57.22 844 ARG B CA 1
ATOM 2054 C C . ARG B 1 124 ? 90.161 -24.668 -24.629 1.00 59.29 844 ARG B C 1
ATOM 2055 O O . ARG B 1 124 ? 90.908 -23.692 -24.506 1.00 69.79 844 ARG B O 1
ATOM 2063 N N . GLY B 1 125 ? 90.447 -25.857 -24.110 1.00 51.65 845 GLY B N 1
ATOM 2064 C CA . GLY B 1 125 ? 91.586 -26.072 -23.256 1.00 47.91 845 GLY B CA 1
ATOM 2065 C C . GLY B 1 125 ? 91.215 -26.904 -22.047 1.00 42.42 845 GLY B C 1
ATOM 2066 O O . GLY B 1 125 ? 90.072 -27.351 -21.890 1.00 42.36 845 GLY B O 1
ATOM 2067 N N . PRO B 1 126 ? 92.180 -27.122 -21.161 1.00 38.99 846 PRO B N 1
ATOM 2068 C CA . PRO B 1 126 ? 91.905 -27.907 -19.956 1.00 38.20 846 PRO B CA 1
ATOM 2069 C C . PRO B 1 126 ? 90.983 -27.150 -19.017 1.00 37.23 846 PRO B C 1
ATOM 2070 O O . PRO B 1 126 ? 91.125 -25.940 -18.822 1.00 40.30 846 PRO B O 1
ATOM 2074 N N . ILE B 1 127 ? 90.027 -27.881 -18.443 1.00 35.95 847 ILE B N 1
ATOM 2075 C CA . ILE B 1 127 ? 89.053 -27.339 -17.500 1.00 43.35 847 ILE B CA 1
ATOM 2076 C C . ILE B 1 127 ? 88.892 -28.334 -16.360 1.00 35.21 847 ILE B C 1
ATOM 2077 O O . ILE B 1 127 ? 88.740 -29.537 -16.597 1.00 35.05 847 ILE B O 1
ATOM 2082 N N . LEU B 1 128 ? 88.921 -27.843 -15.126 1.00 38.50 848 LEU B N 1
ATOM 2083 C CA . LEU B 1 128 ? 88.759 -28.718 -13.975 1.00 35.73 848 LEU B CA 1
ATOM 2084 C C . LEU B 1 128 ? 87.284 -28.952 -13.679 1.00 38.84 848 LEU B C 1
ATOM 2085 O O . LEU B 1 128 ? 86.475 -28.023 -13.730 1.00 37.17 848 LEU B O 1
ATOM 2090 N N . PHE B 1 129 ? 86.938 -30.205 -13.384 1.00 33.78 849 PHE B N 1
ATOM 2091 C CA . PHE B 1 129 ? 85.611 -30.564 -12.891 1.00 34.57 849 PHE B CA 1
ATOM 2092 C C . PHE B 1 129 ? 85.752 -31.492 -11.698 1.00 37.46 849 PHE B C 1
ATOM 2093 O O . PHE B 1 129 ? 86.571 -32.416 -11.710 1.00 41.57 849 PHE B O 1
ATOM 2101 N N . GLY B 1 130 ? 84.949 -31.248 -10.670 1.00 36.65 850 GLY B N 1
ATOM 2102 C CA . GLY B 1 130 ? 84.994 -32.067 -9.488 1.00 36.06 850 GLY B CA 1
ATOM 2103 C C . GLY B 1 130 ? 85.596 -31.357 -8.300 1.00 39.28 850 GLY B C 1
ATOM 2104 O O . GLY B 1 130 ? 86.329 -30.374 -8.440 1.00 43.84 850 GLY B O 1
ATOM 2105 N N . PRO B 1 131 ? 85.290 -31.846 -7.099 1.00 44.67 851 PRO B N 1
ATOM 2106 C CA . PRO B 1 131 ? 85.767 -31.175 -5.884 1.00 41.63 851 PRO B CA 1
ATOM 2107 C C . PRO B 1 131 ? 87.284 -31.094 -5.850 1.00 48.21 851 PRO B C 1
ATOM 2108 O O . PRO B 1 131 ? 87.984 -32.024 -6.256 1.00 46.65 851 PRO B O 1
ATOM 2112 N N . SER B 1 132 ? 87.789 -29.951 -5.379 1.00 52.56 852 SER B N 1
ATOM 2113 C CA . SER B 1 132 ? 89.216 -29.819 -5.113 1.00 56.80 852 SER B CA 1
ATOM 2114 C C . SER B 1 132 ? 89.627 -30.534 -3.836 1.00 58.31 852 SER B C 1
ATOM 2115 O O . SER B 1 132 ? 90.793 -30.911 -3.701 1.00 57.44 852 SER B O 1
ATOM 2118 N N . ASP B 1 133 ? 88.697 -30.719 -2.897 1.00 54.44 853 ASP B N 1
ATOM 2119 C CA . ASP B 1 133 ? 88.982 -31.392 -1.629 1.00 48.50 853 ASP B CA 1
ATOM 2120 C C . ASP B 1 133 ? 88.953 -32.911 -1.819 1.00 51.47 853 ASP B C 1
ATOM 2121 O O . ASP B 1 133 ? 88.130 -33.639 -1.259 1.00 58.88 853 ASP B O 1
ATOM 2126 N N . THR B 1 134 ? 89.869 -33.369 -2.666 1.00 46.77 854 THR B N 1
ATOM 2127 C CA . THR B 1 134 ? 90.015 -34.768 -3.043 1.00 50.94 854 THR B CA 1
ATOM 2128 C C . THR B 1 134 ? 91.495 -35.048 -3.280 1.00 51.50 854 THR B C 1
ATOM 2129 O O . THR B 1 134 ? 92.313 -34.131 -3.354 1.00 51.51 854 THR B O 1
ATOM 2133 N N . ILE B 1 135 ? 91.833 -36.331 -3.407 1.00 49.17 855 ILE B N 1
ATOM 2134 C CA . ILE B 1 135 ? 93.176 -36.762 -3.763 1.00 57.83 855 ILE B CA 1
ATOM 2135 C C . ILE B 1 135 ? 93.219 -37.368 -5.161 1.00 51.19 855 ILE B C 1
ATOM 2136 O O . ILE B 1 135 ? 94.134 -37.085 -5.938 1.00 47.29 855 ILE B O 1
ATOM 2141 N N . LYS B 1 136 ? 92.229 -38.188 -5.500 1.00 51.39 856 LYS B N 1
ATOM 2142 C CA . LYS B 1 136 ? 92.204 -38.863 -6.789 1.00 44.30 856 LYS B CA 1
ATOM 2143 C C . LYS B 1 136 ? 92.073 -37.855 -7.924 1.00 45.28 856 LYS B C 1
ATOM 2144 O O . LYS B 1 136 ? 91.268 -36.921 -7.860 1.00 45.67 856 LYS B O 1
ATOM 2150 N N . ARG B 1 137 ? 92.875 -38.049 -8.969 1.00 40.49 857 ARG B N 1
ATOM 2151 C CA . ARG B 1 137 ? 92.859 -37.183 -10.137 1.00 40.73 857 ARG B CA 1
ATOM 2152 C C . ARG B 1 137 ? 92.712 -38.043 -11.384 1.00 45.52 857 ARG B C 1
ATOM 2153 O O . ARG B 1 137 ? 93.286 -39.132 -11.464 1.00 50.40 857 ARG B O 1
ATOM 2161 N N . ILE B 1 138 ? 91.914 -37.574 -12.345 1.00 42.22 858 ILE B N 1
ATOM 2162 C CA . ILE B 1 138 ? 91.758 -38.272 -13.614 1.00 35.34 858 ILE B CA 1
ATOM 2163 C C . ILE B 1 138 ? 91.876 -37.265 -14.749 1.00 34.87 858 ILE B C 1
ATOM 2164 O O . ILE B 1 138 ? 91.735 -36.055 -14.561 1.00 40.34 858 ILE B O 1
ATOM 2169 N N . ASP B 1 139 ? 92.152 -37.791 -15.938 1.00 37.33 859 ASP B N 1
ATOM 2170 C CA . ASP B 1 139 ? 92.279 -37.006 -17.156 1.00 38.61 859 ASP B CA 1
ATOM 2171 C C . ASP B 1 139 ? 91.225 -37.486 -18.134 1.00 38.21 859 ASP B C 1
ATOM 2172 O O . ASP B 1 139 ? 91.071 -38.693 -18.337 1.00 40.32 859 ASP B O 1
ATOM 2177 N N . ILE B 1 140 ? 90.500 -36.543 -18.728 1.00 34.41 860 ILE B N 1
ATOM 2178 C CA . ILE B 1 140 ? 89.436 -36.846 -19.673 1.00 36.49 860 ILE B CA 1
ATOM 2179 C C . ILE B 1 140 ? 89.544 -35.876 -20.833 1.00 35.65 860 ILE B C 1
ATOM 2180 O O . ILE B 1 140 ? 89.794 -34.685 -20.637 1.00 40.06 860 ILE B O 1
ATOM 2185 N N . THR B 1 141 ? 89.360 -36.385 -22.042 1.00 38.85 861 THR B N 1
ATOM 2186 C CA . THR B 1 141 ? 89.319 -35.556 -23.233 1.00 36.81 861 THR B CA 1
ATOM 2187 C C . THR B 1 141 ? 87.870 -35.435 -23.681 1.00 40.13 861 THR B C 1
ATOM 2188 O O . THR B 1 141 ? 87.111 -36.407 -23.619 1.00 40.02 861 THR B O 1
ATOM 2192 N N . HIS B 1 142 ? 87.482 -34.226 -24.085 1.00 36.71 862 HIS B N 1
ATOM 2193 C CA . HIS B 1 142 ? 86.087 -33.921 -24.395 1.00 36.40 862 HIS B CA 1
ATOM 2194 C C . HIS B 1 142 ? 86.042 -33.032 -25.624 1.00 39.60 862 HIS B C 1
ATOM 2195 O O . HIS B 1 142 ? 86.754 -32.029 -25.695 1.00 44.17 862 HIS B O 1
ATOM 2202 N N . THR B 1 143 ? 85.222 -33.412 -26.593 1.00 40.85 863 THR B N 1
ATOM 2203 C CA . THR B 1 143 ? 84.952 -32.584 -27.754 1.00 39.45 863 THR B CA 1
ATOM 2204 C C . THR B 1 143 ? 83.508 -32.104 -27.664 1.00 40.08 863 THR B C 1
ATOM 2205 O O . THR B 1 143 ? 82.616 -32.872 -27.294 1.00 43.95 863 THR B O 1
ATOM 2209 N N . THR B 1 144 ? 83.288 -30.819 -27.956 1.00 48.08 864 THR B N 1
ATOM 2210 C CA . THR B 1 144 ? 81.969 -30.236 -27.717 1.00 51.21 864 THR B CA 1
ATOM 2211 C C . THR B 1 144 ? 80.943 -30.748 -28.721 1.00 54.38 864 THR B C 1
ATOM 2212 O O . THR B 1 144 ? 79.796 -31.033 -28.355 1.00 52.96 864 THR B O 1
ATOM 2216 N N . GLY B 1 145 ? 81.333 -30.882 -29.984 1.00 54.19 865 GLY B N 1
ATOM 2217 C CA . GLY B 1 145 ? 80.420 -31.383 -30.995 1.00 54.86 865 GLY B CA 1
ATOM 2218 C C . GLY B 1 145 ? 79.484 -30.306 -31.504 1.00 56.85 865 GLY B C 1
ATOM 2219 O O . GLY B 1 145 ? 79.939 -29.271 -31.992 1.00 60.53 865 GLY B O 1
ATOM 2220 N N . PRO B 1 146 ? 78.165 -30.529 -31.383 1.00 55.41 866 PRO B N 1
ATOM 2221 C CA . PRO B 1 146 ? 77.489 -31.687 -30.780 1.00 55.61 866 PRO B CA 1
ATOM 2222 C C . PRO B 1 146 ? 77.526 -32.956 -31.644 1.00 51.06 866 PRO B C 1
ATOM 2223 O O . PRO B 1 146 ? 77.820 -32.868 -32.840 1.00 52.96 866 PRO B O 1
ATOM 2227 N N . PRO B 1 147 ? 77.269 -34.130 -31.032 1.00 47.73 867 PRO B N 1
ATOM 2228 C CA . PRO B 1 147 ? 77.115 -34.283 -29.579 1.00 44.19 867 PRO B CA 1
ATOM 2229 C C . PRO B 1 147 ? 78.469 -34.318 -28.885 1.00 43.48 867 PRO B C 1
ATOM 2230 O O . PRO B 1 147 ? 79.488 -34.501 -29.551 1.00 46.98 867 PRO B O 1
ATOM 2234 N N . SER B 1 148 ? 78.468 -34.124 -27.571 1.00 48.38 868 SER B N 1
ATOM 2235 C CA . SER B 1 148 ? 79.694 -34.256 -26.801 1.00 53.34 868 SER B CA 1
ATOM 2236 C C . SER B 1 148 ? 80.169 -35.702 -26.819 1.00 47.90 868 SER B C 1
ATOM 2237 O O . SER B 1 148 ? 79.369 -36.638 -26.742 1.00 40.48 868 SER B O 1
ATOM 2240 N N . HIS B 1 149 ? 81.478 -35.890 -26.922 1.00 49.71 869 HIS B N 1
ATOM 2241 C CA . HIS B 1 149 ? 82.064 -37.199 -26.691 1.00 50.05 869 HIS B CA 1
ATOM 2242 C C . HIS B 1 149 ? 83.207 -37.065 -25.700 1.00 39.69 869 HIS B C 1
ATOM 2243 O O . HIS B 1 149 ? 83.881 -36.034 -25.637 1.00 40.65 869 HIS B O 1
ATOM 2250 N N . PHE B 1 150 ? 83.371 -38.106 -24.892 1.00 38.85 870 PHE B N 1
ATOM 2251 C CA . PHE B 1 150 ? 84.407 -38.173 -23.873 1.00 36.43 870 PHE B CA 1
ATOM 2252 C C . PHE B 1 150 ? 85.311 -39.362 -24.158 1.00 38.59 870 PHE B C 1
ATOM 2253 O O . PHE B 1 150 ? 84.848 -40.411 -24.617 1.00 39.06 870 PHE B O 1
ATOM 2261 N N . SER B 1 151 ? 86.604 -39.190 -23.903 1.00 33.98 871 SER B N 1
ATOM 2262 C CA . SER B 1 151 ? 87.565 -40.274 -23.995 1.00 39.33 871 SER B CA 1
ATOM 2263 C C . SER B 1 151 ? 88.484 -40.180 -22.785 1.00 39.84 871 SER B C 1
ATOM 2264 O O . SER B 1 151 ? 88.682 -39.086 -22.243 1.00 39.12 871 SER B O 1
ATOM 2267 N N . PRO B 1 152 ? 89.006 -41.304 -22.303 1.00 40.07 872 PRO B N 1
ATOM 2268 C CA . PRO B 1 152 ? 89.898 -41.255 -21.142 1.00 40.97 872 PRO B CA 1
ATOM 2269 C C . PRO B 1 152 ? 91.276 -40.746 -21.535 1.00 39.48 872 PRO B C 1
ATOM 2270 O O . PRO B 1 152 ? 91.695 -40.834 -22.687 1.00 43.32 872 PRO B O 1
ATOM 2274 N N . GLY B 1 153 ? 91.976 -40.204 -20.545 1.00 40.63 873 GLY B N 1
ATOM 2275 C CA . GLY B 1 153 ? 93.352 -39.795 -20.738 1.00 39.34 873 GLY B CA 1
ATOM 2276 C C . GLY B 1 153 ? 93.486 -38.466 -21.453 1.00 42.12 873 GLY B C 1
ATOM 2277 O O . GLY B 1 153 ? 92.516 -37.756 -21.737 1.00 45.76 873 GLY B O 1
ATOM 2278 N N . LYS B 1 154 ? 94.742 -38.122 -21.721 1.00 43.53 874 LYS B N 1
ATOM 2279 C CA . LYS B 1 154 ? 95.111 -36.892 -22.411 1.00 47.96 874 LYS B CA 1
ATOM 2280 C C . LYS B 1 154 ? 95.207 -37.107 -23.917 1.00 62.02 874 LYS B C 1
ATOM 2281 O O . LYS B 1 154 ? 95.374 -38.234 -24.388 1.00 67.04 874 LYS B O 1
#

GO terms:
  GO:0004843 cysteine-type deubiquitinase activity (F, EXP)

Secondary structure (DSSP, 8-state):
-PPPHHHHT-TTEEEEEEEHHHHS---PPTTSS--EEEEE-SPP--PPPPSS-HHHHHHHHHH---HHHHHHHHHTTS-GGGTSSHHHHHH---HHHHHHHHHHTTEEEEEEETTEEEEES-SS-SEEEEEEEE-SSSPEEEE--/--HHHHT-TTEEEEEEEHHHHS---PPTTSS-SEEEEE-S----PPPPSS-HHHHHHHHHH---HHHHHHHHHHHS-GGGTSSTTHHHH---HHHHHHHHHHHTEEEEEE-SS-EEEES-SS-SEEEEEEEE-SSSPEEEE--

Sequence (288 aa):
QLLPAPLTNDPTAIGPVLPFEELHPRRYPENTATFLTRLRSLPSNHLPQPTLNCLLSAVSDQTKVSEEHLWESLQTTIILPDSQLSNEETNTLGLSTEHLTALAHLYNFQATVYSDRGPILFGPSDTIKRIDITHTTGPPSHFSPGKLPAPLTNDPTAIGPVLLPFEELLHPRRYPENTATFLTRLLRSLPSNHLPQPTLNCLLSAVSDQTKVSEEHLWESLQTILPDSQLSNEETNTLGLSTEHLTALAHLYNFQATVYSDRGPILFGPSDTIKRIDITHTTGPPSHFSPGK

InterPro domains:
  IPR001788 RNA-dependent RNA polymerase, alsuviricetes [PF00978] (1472-1737)
  IPR002588 Alphavirus-like methyltransferase domain [PF01660] (38-338)
  IPR002588 Alphavirus-like methyltransferase domain [PS51743] (58-219)
  IPR007094 RNA-directed RNA polymerase, catalytic domain [PS50507] (1572-1678)
  IPR008043 Peptidase C21 [PF05381] (779-885)
  IPR027351 (+) RNA virus helicase core domain [PF01443] (973-1204)
  IPR027351 (+) RNA virus helicase core domain [PS51657] (946-1236)
  IPR027417 P-loop containing nucleoside triphosphate hydrolase [G3DSA:3.40.50.300] (968-1091)
  IPR043181 Tymovirus endopeptidase domain [G3DSA:3.90.70.100] (722-874)
  IPR043502 DNA/RNA polymerase superfamily [SSF56672] (1345-1761)
  IPR043629 Salyut domain [PF19227] (518-567)

Nearest PDB structures (foldseek):
  5lwa-assembly2_B  TM=9.949E-01  e=6.502E-32  Turnip yellow mosaic virus
  6ypt-assembly2_C  TM=9.871E-01  e=4.670E-29  Turnip yellow mosaic virus
  7mic-assembly1_A  TM=9.159E-01  e=5.247E-15  Maize rayado fino virus
  7mia-assembly1_A  TM=8.830E-01  e=1.981E-14  Maize rayado fino virus
  7rxd-assembly1_B  TM=2.337E-01  e=2.717E+00  Escherichia coli

CATH classification: 3.90.70.100

Radius of gyration: 22.46 Å; Cα contacts (8 Å, |Δi|>4): 592; chains: 2; bounding box: 52×46×57 Å

Foldseek 3Di:
DDDDPCQVVFVQFDDDWFFQCVVQPFAWDPPLRRDIFGFGDHQDPQDDAAPQQQVLVQVCVFPVDHSSVLLNQLNNGGGVCLVDDPCCNVQNDDLNSVLSSCSSPFEWEFEQEPVGTDIHYGPPGDHYFYWYWYVPVRIGIHGDD/DDPCQVVFPQFDDDWFFQCVVQPFQWDPPLRRDTFGFGRDAAPQDDAAPQQQVLVQVCVFPVDHSSVLLNQLRNGGGVCQGDHPCCNVQNDDVNSVLSSQSVVVEWEFEQEPVGTDIHHGPPGDHYFYWYWYVPRRIHIHGDD